Protein AF-Q1ACU7-F1 (afdb_monomer_lite)

Structure (mmCIF, N/CA/C/O backbone):
data_AF-Q1ACU7-F1
#
_entry.id   AF-Q1ACU7-F1
#
loop_
_atom_site.group_PDB
_atom_site.id
_atom_site.type_symbol
_atom_site.label_atom_id
_atom_site.label_alt_id
_atom_site.label_comp_id
_atom_site.label_asym_id
_atom_site.label_entity_id
_atom_site.label_seq_id
_atom_site.pdbx_PDB_ins_code
_atom_site.Cartn_x
_atom_site.Cartn_y
_atom_site.Cartn_z
_atom_site.occupancy
_atom_site.B_iso_or_equiv
_atom_site.auth_seq_id
_atom_site.auth_comp_id
_atom_site.auth_asym_id
_atom_site.auth_atom_id
_atom_site.pdbx_PDB_model_num
ATOM 1 N N . THR A 1 1 ? 0.179 19.148 38.439 1.00 64.19 1 THR A N 1
ATOM 2 C CA . THR A 1 1 ? 0.448 17.700 38.606 1.00 64.19 1 THR A CA 1
ATOM 3 C C . THR A 1 1 ? -0.807 16.899 38.933 1.00 64.19 1 THR A C 1
ATOM 5 O O . THR A 1 1 ? -0.956 15.815 38.393 1.00 64.19 1 THR A O 1
ATOM 8 N N . SER A 1 2 ? -1.734 17.405 39.761 1.00 80.88 2 SER A N 1
ATOM 9 C CA . SER A 1 2 ? -2.973 16.685 40.129 1.00 80.88 2 SER A CA 1
ATOM 10 C C . SER A 1 2 ? -4.012 16.574 39.001 1.00 80.88 2 SER A C 1
ATOM 12 O O . SER A 1 2 ? -4.686 15.555 38.887 1.00 80.88 2 SER A O 1
ATOM 14 N N . GLU A 1 3 ? -4.135 17.596 38.150 1.00 87.12 3 GLU A N 1
ATOM 15 C CA . GLU A 1 3 ? -5.149 17.630 37.082 1.00 87.12 3 GLU A CA 1
ATOM 16 C C . GLU A 1 3 ? -4.846 16.653 35.940 1.00 87.12 3 GLU A C 1
ATOM 18 O O . GLU A 1 3 ? -5.738 15.940 35.489 1.00 87.12 3 GLU A O 1
ATOM 23 N N . THR A 1 4 ? -3.582 16.548 35.523 1.00 91.31 4 THR A N 1
ATOM 24 C CA . THR A 1 4 ? -3.165 15.640 34.443 1.00 91.31 4 THR A CA 1
ATOM 25 C C . THR A 1 4 ? -3.395 14.173 34.810 1.00 91.31 4 THR A C 1
ATOM 27 O O . THR A 1 4 ? -3.910 13.415 33.995 1.00 91.31 4 THR A O 1
ATOM 30 N N . GLY A 1 5 ? -3.114 13.781 36.059 1.00 91.75 5 GLY A N 1
ATOM 31 C CA . GLY A 1 5 ? -3.384 12.420 36.539 1.00 91.75 5 GLY A CA 1
ATOM 32 C C . GLY A 1 5 ? -4.879 12.109 36.671 1.00 91.75 5 GLY A C 1
ATOM 33 O O . GLY A 1 5 ? -5.308 10.985 36.411 1.00 91.75 5 GLY A O 1
ATOM 34 N N . TYR A 1 6 ? -5.695 13.103 37.034 1.00 91.94 6 TYR A N 1
ATOM 35 C CA . TYR A 1 6 ? -7.147 12.937 37.076 1.00 91.94 6 TYR A CA 1
ATOM 36 C C . TYR A 1 6 ? -7.743 12.757 35.673 1.00 91.94 6 TYR A C 1
ATOM 38 O O . TYR A 1 6 ? -8.598 11.892 35.487 1.00 91.94 6 TYR A O 1
ATOM 46 N N . ILE A 1 7 ? -7.261 13.518 34.682 1.00 93.06 7 ILE A N 1
ATOM 47 C CA . ILE A 1 7 ? -7.665 13.368 33.275 1.00 93.06 7 ILE A CA 1
ATOM 48 C C . ILE A 1 7 ? -7.278 11.981 32.752 1.00 93.06 7 ILE A C 1
ATOM 50 O O . ILE A 1 7 ? -8.153 11.269 32.266 1.00 93.06 7 ILE A O 1
ATOM 54 N N . GLN A 1 8 ? -6.024 11.556 32.940 1.00 92.81 8 GLN A N 1
ATOM 55 C CA . GLN A 1 8 ? -5.561 10.230 32.514 1.00 92.81 8 GLN A CA 1
ATOM 56 C C . GLN A 1 8 ? -6.418 9.112 33.124 1.00 92.81 8 GLN A C 1
ATOM 58 O O . GLN A 1 8 ? -6.908 8.234 32.422 1.00 92.81 8 GLN A O 1
ATOM 63 N N . ARG A 1 9 ? -6.690 9.168 34.435 1.00 92.88 9 ARG A N 1
ATOM 64 C CA . ARG A 1 9 ? -7.529 8.162 35.102 1.00 92.88 9 ARG A CA 1
ATOM 65 C C . ARG A 1 9 ? -8.949 8.113 34.537 1.00 92.88 9 ARG A C 1
ATOM 67 O O . ARG A 1 9 ? -9.526 7.031 34.460 1.00 92.88 9 ARG A O 1
ATOM 74 N N . ARG A 1 10 ? -9.525 9.267 34.186 1.00 94.25 10 ARG A N 1
ATOM 75 C CA . ARG A 1 10 ? -10.855 9.334 33.567 1.00 94.25 10 ARG A CA 1
ATOM 76 C C . ARG A 1 10 ? -10.864 8.716 32.173 1.00 94.25 10 ARG A C 1
ATOM 78 O O . ARG A 1 10 ? -11.815 8.004 31.877 1.00 94.25 10 ARG A O 1
ATOM 85 N N . LEU A 1 11 ? -9.830 8.957 31.366 1.00 94.38 11 LEU A N 1
ATOM 86 C CA . LEU A 1 11 ? -9.690 8.361 30.034 1.00 94.38 11 LEU A CA 1
ATOM 87 C C . LEU A 1 11 ? -9.554 6.841 30.122 1.00 94.38 11 LEU A C 1
ATOM 89 O O . LEU A 1 11 ? -10.349 6.128 29.519 1.00 94.38 11 LEU A O 1
ATOM 93 N N . VAL A 1 12 ? -8.644 6.348 30.969 1.00 94.50 12 VAL A N 1
ATOM 94 C CA . VAL A 1 12 ? -8.435 4.903 31.155 1.00 94.50 12 VAL A CA 1
ATOM 95 C C . VAL A 1 12 ? -9.726 4.232 31.606 1.00 94.50 12 VAL A C 1
ATOM 97 O O . VAL A 1 12 ? -10.142 3.241 31.025 1.00 94.50 12 VAL A O 1
ATOM 100 N N . LYS A 1 13 ? -10.423 4.800 32.597 1.00 93.38 13 LYS A N 1
ATOM 101 C CA . LYS A 1 13 ? -11.678 4.219 33.093 1.00 93.38 13 LYS A CA 1
ATOM 102 C C . LYS A 1 13 ? -12.817 4.231 32.077 1.00 93.38 13 LYS A C 1
ATOM 104 O O . LYS A 1 13 ? -13.708 3.401 32.190 1.00 93.38 13 LYS A O 1
ATOM 109 N N . ALA A 1 14 ? -12.808 5.167 31.133 1.00 92.62 14 ALA A N 1
ATOM 110 C CA . ALA A 1 14 ? -13.817 5.236 30.083 1.00 92.62 14 ALA A CA 1
ATOM 111 C C . ALA A 1 14 ? -13.537 4.272 28.920 1.00 92.62 14 ALA A C 1
ATOM 113 O O . ALA A 1 14 ? -14.466 3.952 28.190 1.00 92.62 14 ALA A O 1
ATOM 114 N N . MET A 1 15 ? -12.282 3.847 28.737 1.00 94.31 15 MET A N 1
ATOM 115 C CA . MET A 1 15 ? -11.844 3.069 27.573 1.00 94.31 15 MET A CA 1
ATOM 116 C C . MET A 1 15 ? -11.290 1.681 27.934 1.00 94.31 15 MET A C 1
ATOM 118 O O . MET A 1 15 ? -10.884 0.938 27.048 1.00 94.31 15 MET A O 1
ATOM 122 N N . GLU A 1 16 ? -11.279 1.291 29.213 1.00 94.44 16 GLU A N 1
ATOM 123 C CA . GLU A 1 16 ? -10.642 0.045 29.671 1.00 94.44 16 GLU A CA 1
ATOM 124 C C . GLU A 1 16 ? -11.272 -1.243 29.134 1.00 94.44 16 GLU A C 1
ATOM 126 O O . GLU A 1 16 ? -10.639 -2.294 29.187 1.00 94.44 16 GLU A O 1
ATOM 131 N N . ASP A 1 17 ? -12.502 -1.185 28.631 1.00 94.12 17 ASP A N 1
ATOM 132 C CA . ASP A 1 17 ? -13.235 -2.340 28.121 1.00 94.12 17 ASP A CA 1
ATOM 133 C C . ASP A 1 17 ? -13.254 -2.435 26.587 1.00 94.12 17 ASP A C 1
ATOM 135 O O . ASP A 1 17 ? -13.854 -3.360 26.031 1.00 94.12 17 ASP A O 1
ATOM 139 N N . ILE A 1 18 ? -12.593 -1.497 25.904 1.00 95.31 18 ILE A N 1
ATOM 140 C CA . ILE A 1 18 ? -12.515 -1.447 24.446 1.00 95.31 18 ILE A CA 1
ATOM 141 C C . ILE A 1 18 ? -11.392 -2.366 23.965 1.00 95.31 18 ILE A C 1
ATOM 143 O O . ILE A 1 18 ? -10.218 -2.176 24.301 1.00 95.31 18 ILE A O 1
ATOM 147 N N . MET A 1 19 ? -11.752 -3.335 23.125 1.00 95.19 19 MET A N 1
ATOM 148 C CA . MET A 1 19 ? -10.810 -4.302 22.567 1.00 95.19 19 MET A CA 1
ATOM 149 C C . MET A 1 19 ? -11.136 -4.675 21.122 1.00 95.19 19 MET A C 1
ATOM 151 O O . MET A 1 19 ? -12.294 -4.628 20.692 1.00 95.19 19 MET A O 1
ATOM 155 N N . VAL A 1 20 ? -10.111 -5.119 20.397 1.00 95.44 20 VAL A N 1
ATOM 156 C CA . VAL A 1 20 ? -10.258 -5.677 19.048 1.00 95.44 20 VAL A CA 1
ATOM 157 C C . VAL A 1 20 ? -10.779 -7.108 19.138 1.00 95.44 20 VAL A C 1
ATOM 159 O O . VAL A 1 20 ? -10.285 -7.925 19.921 1.00 95.44 20 VAL A O 1
ATOM 162 N N . LYS A 1 21 ? -11.800 -7.428 18.347 1.00 94.56 21 LYS A N 1
ATOM 163 C CA . LYS A 1 21 ? -12.391 -8.766 18.255 1.00 94.56 21 LYS A CA 1
ATOM 164 C C . LYS A 1 21 ? -11.816 -9.537 17.060 1.00 94.56 21 LYS A C 1
ATOM 166 O O . LYS A 1 21 ? -11.178 -8.974 16.179 1.00 94.56 21 LYS A O 1
ATOM 171 N N . TYR A 1 22 ? -12.044 -10.851 17.034 1.00 91.19 22 TYR A N 1
ATOM 172 C CA . TYR A 1 22 ? -11.545 -11.748 15.976 1.00 91.19 22 TYR A CA 1
ATOM 173 C C . TYR A 1 22 ? -12.095 -11.456 14.577 1.00 91.19 22 TYR A C 1
ATOM 175 O O . TYR A 1 22 ? -11.518 -11.913 13.599 1.00 91.19 22 TYR A O 1
ATOM 183 N N . ASP A 1 23 ? -13.191 -10.707 14.479 1.00 88.69 23 ASP A N 1
ATOM 184 C CA . ASP A 1 23 ? -13.756 -10.237 13.214 1.00 88.69 23 ASP A CA 1
ATOM 185 C C . ASP A 1 23 ? -13.139 -8.907 12.734 1.00 88.69 23 ASP A C 1
ATOM 187 O O . ASP A 1 23 ? -13.606 -8.344 11.752 1.00 88.69 23 ASP A O 1
ATOM 191 N N . GLY A 1 24 ? -12.115 -8.390 13.427 1.00 87.25 24 GLY A N 1
ATOM 192 C CA . GLY A 1 24 ? -11.450 -7.119 13.117 1.00 87.25 24 GLY A CA 1
ATOM 193 C C . GLY A 1 24 ? -12.170 -5.881 13.662 1.00 87.25 24 GLY A C 1
ATOM 194 O O . GLY A 1 24 ? -11.604 -4.786 13.646 1.00 87.25 24 GLY A O 1
ATOM 195 N N . THR A 1 25 ? -13.384 -6.042 14.198 1.00 93.38 25 THR A N 1
ATOM 196 C CA . THR A 1 25 ? -14.157 -4.931 14.763 1.00 93.38 25 THR A CA 1
ATOM 197 C C . THR A 1 25 ? -13.665 -4.559 16.158 1.00 93.38 25 THR A C 1
ATOM 199 O O . THR A 1 25 ? -13.194 -5.393 16.936 1.00 93.38 25 THR A O 1
ATOM 202 N N . VAL A 1 26 ? -13.822 -3.288 16.510 1.00 95.69 26 VAL A N 1
ATOM 203 C CA . VAL A 1 26 ? -13.549 -2.773 17.851 1.00 95.69 26 VAL A CA 1
ATOM 204 C C . VAL A 1 26 ? -14.855 -2.700 18.621 1.00 95.69 26 VAL A C 1
ATOM 206 O O . VAL A 1 26 ? -15.786 -2.010 18.195 1.00 95.69 26 VAL A O 1
ATOM 209 N N . ARG A 1 27 ? -14.925 -3.375 19.773 1.00 96.50 27 ARG A N 1
ATOM 210 C CA . ARG A 1 27 ? -16.142 -3.421 20.594 1.00 96.50 27 ARG A CA 1
ATOM 211 C C . ARG A 1 27 ? -15.864 -3.167 22.069 1.00 96.50 27 ARG A C 1
ATOM 213 O O . ARG A 1 27 ? -14.783 -3.495 22.560 1.00 96.50 27 ARG A O 1
ATOM 220 N N . ASN A 1 28 ? -16.865 -2.631 22.762 1.00 95.19 28 ASN A N 1
ATOM 221 C CA . ASN A 1 28 ? -16.873 -2.517 24.222 1.00 95.19 28 ASN A CA 1
ATOM 222 C C . ASN A 1 28 ? -17.259 -3.857 24.893 1.00 95.19 28 ASN A C 1
ATOM 224 O O . ASN A 1 28 ? -17.497 -4.874 24.226 1.00 95.19 28 ASN A O 1
ATOM 228 N N . SER A 1 29 ? -17.359 -3.863 26.225 1.00 93.31 29 SER A N 1
ATOM 229 C CA . SER A 1 29 ? -17.781 -5.041 27.004 1.00 93.31 29 SER A CA 1
ATOM 230 C C . SER A 1 29 ? -19.232 -5.474 26.767 1.00 93.31 29 SER A C 1
ATOM 232 O O . SER A 1 29 ? -19.541 -6.656 26.918 1.00 93.31 29 SER A O 1
ATOM 234 N N . LEU A 1 30 ? -20.113 -4.548 26.374 1.00 94.56 30 LEU A N 1
ATOM 235 C CA . LEU A 1 30 ? -21.524 -4.815 26.068 1.00 94.56 30 LEU A CA 1
ATOM 236 C C . LEU A 1 30 ? -21.724 -5.422 24.670 1.00 94.56 30 LEU A C 1
ATOM 238 O O . LEU A 1 30 ? -22.793 -5.953 24.377 1.00 94.56 30 LEU A O 1
ATOM 242 N N . GLY A 1 31 ? -20.687 -5.395 23.830 1.00 92.00 31 GLY A N 1
ATOM 243 C CA . GLY A 1 31 ? -20.727 -5.882 22.455 1.00 92.00 31 GLY A CA 1
ATOM 244 C C . GLY A 1 31 ? -21.117 -4.820 21.427 1.00 92.00 31 GLY A C 1
ATOM 245 O O . GLY A 1 31 ? -21.255 -5.166 20.251 1.00 92.00 31 GLY A O 1
ATOM 246 N N . ASP A 1 32 ? -21.244 -3.557 21.837 1.00 95.69 32 ASP A N 1
ATOM 247 C CA . ASP A 1 32 ? -21.474 -2.437 20.929 1.00 95.69 32 ASP A CA 1
ATOM 248 C C . ASP A 1 32 ? -20.220 -2.184 20.088 1.00 95.69 32 ASP A C 1
ATOM 250 O O . ASP A 1 32 ? -19.094 -2.183 20.598 1.00 95.69 32 ASP A O 1
ATOM 254 N N . VAL A 1 33 ? -20.421 -1.962 18.790 1.00 95.44 33 VAL A N 1
ATOM 255 C CA . VAL A 1 33 ? -19.342 -1.666 17.841 1.00 95.44 33 VAL A CA 1
ATOM 256 C C . VAL A 1 33 ? -18.984 -0.186 17.929 1.00 95.44 33 VAL A C 1
ATOM 258 O O . VAL A 1 33 ? -19.837 0.674 17.726 1.00 95.44 33 VAL A O 1
ATOM 261 N N . ILE A 1 34 ? -17.712 0.100 18.207 1.00 94.12 34 ILE A N 1
ATOM 262 C CA . ILE A 1 34 ? -17.158 1.461 18.245 1.00 94.12 34 ILE A CA 1
ATOM 263 C C . ILE A 1 34 ? -16.511 1.802 16.899 1.00 94.12 34 ILE A C 1
ATOM 265 O O . ILE A 1 34 ? -16.729 2.888 16.370 1.00 94.12 34 ILE A O 1
ATOM 269 N N . GLN A 1 35 ? -15.745 0.867 16.328 1.00 94.38 35 GLN A N 1
ATOM 270 C CA . GLN A 1 35 ? -15.169 0.974 14.984 1.00 94.38 35 GLN A CA 1
ATOM 271 C C . GLN A 1 35 ? -15.348 -0.350 14.239 1.00 94.38 35 GLN A C 1
ATOM 273 O O . GLN A 1 35 ? -15.213 -1.425 14.826 1.00 94.38 35 GLN A O 1
ATOM 278 N N . PHE A 1 36 ? -15.621 -0.273 12.935 1.00 92.88 36 PHE A N 1
ATOM 279 C CA . PHE A 1 36 ? -15.712 -1.459 12.076 1.00 92.88 36 PHE A CA 1
ATOM 280 C C . PHE A 1 36 ? -14.350 -2.096 11.806 1.00 92.88 36 PHE A C 1
ATOM 282 O O . PHE A 1 36 ? -14.268 -3.305 11.626 1.00 92.88 36 PHE A O 1
ATOM 289 N N . LEU A 1 37 ? -13.293 -1.288 11.822 1.00 93.00 37 LEU A N 1
ATOM 290 C CA . LEU A 1 37 ? -11.917 -1.727 11.687 1.00 93.00 37 LEU A CA 1
ATOM 291 C C . LEU A 1 37 ? -11.044 -0.832 12.565 1.00 93.00 37 LEU A C 1
ATOM 293 O O . LEU A 1 37 ? -11.224 0.389 12.568 1.00 93.00 37 LEU A O 1
ATOM 297 N N . TYR A 1 38 ? -10.138 -1.433 13.332 1.00 92.44 38 TYR A N 1
ATOM 298 C CA . TYR A 1 38 ? -9.220 -0.682 14.188 1.00 92.44 38 TYR A CA 1
ATOM 299 C C . TYR A 1 38 ? -8.407 0.321 13.366 1.00 92.44 38 TYR A C 1
ATOM 301 O O . TYR A 1 38 ? -7.820 -0.059 12.359 1.00 92.44 38 TYR A O 1
ATOM 309 N N . GLY A 1 39 ? -8.402 1.593 13.772 1.00 89.56 39 GLY A N 1
ATOM 310 C CA . GLY A 1 39 ? -7.628 2.629 13.076 1.00 89.56 39 GLY A CA 1
ATOM 311 C C . GLY A 1 39 ? -8.077 2.910 11.636 1.00 89.56 39 GLY A C 1
ATOM 312 O O . GLY A 1 39 ? -7.362 3.591 10.915 1.00 89.56 39 GLY A O 1
ATOM 313 N N . GLU A 1 40 ? -9.244 2.395 11.222 1.00 90.25 40 GLU A N 1
ATOM 314 C CA . GLU A 1 40 ? -9.776 2.442 9.846 1.00 90.25 40 GLU A CA 1
ATOM 315 C C . GLU A 1 40 ? -8.943 1.687 8.787 1.00 90.25 40 GLU A C 1
ATOM 317 O O . GLU A 1 40 ? -9.406 1.523 7.658 1.00 90.25 40 GLU A O 1
ATOM 322 N N . ASP A 1 41 ? -7.774 1.153 9.150 1.00 91.62 41 ASP A N 1
ATOM 323 C CA . ASP A 1 41 ? -6.863 0.401 8.276 1.00 91.62 41 ASP A CA 1
ATOM 324 C C . ASP A 1 41 ? -6.507 -1.005 8.800 1.00 91.62 41 ASP A C 1
ATOM 326 O O . ASP A 1 41 ? -5.982 -1.829 8.051 1.00 91.62 41 ASP A O 1
ATOM 330 N N . GLY A 1 42 ? -6.829 -1.312 10.060 1.00 92.00 42 GLY A N 1
ATOM 331 C CA . GLY A 1 42 ? -6.577 -2.601 10.706 1.00 92.00 42 GLY A CA 1
ATOM 332 C C . GLY A 1 42 ? -5.127 -2.803 11.145 1.00 92.00 42 GLY A C 1
ATOM 333 O O . GLY A 1 42 ? -4.737 -3.940 11.428 1.00 92.00 42 GLY A O 1
ATOM 334 N N . MET A 1 43 ? -4.327 -1.737 11.190 1.00 94.00 43 MET A N 1
ATOM 335 C CA . MET A 1 43 ? -2.891 -1.809 11.453 1.00 94.00 43 MET A CA 1
ATOM 336 C C . MET A 1 43 ? -2.558 -1.466 12.903 1.00 94.00 43 MET A C 1
ATOM 338 O O . MET A 1 43 ? -3.106 -0.537 13.491 1.00 94.00 43 MET A O 1
ATOM 342 N N . ASP A 1 44 ? -1.605 -2.189 13.482 1.00 93.19 44 ASP A N 1
ATOM 343 C CA . ASP A 1 44 ? -1.013 -1.847 14.770 1.00 93.19 44 ASP A CA 1
ATOM 344 C C . ASP A 1 44 ? -0.059 -0.648 14.617 1.00 93.19 44 ASP A C 1
ATOM 346 O O . ASP A 1 44 ? 0.867 -0.641 13.798 1.00 93.19 44 ASP A O 1
ATOM 350 N N . ALA A 1 45 ? -0.271 0.365 15.461 1.00 90.88 45 ALA A N 1
ATOM 351 C CA . ALA A 1 45 ? 0.481 1.611 15.496 1.00 90.88 45 ALA A CA 1
ATOM 352 C C . ALA A 1 45 ? 1.994 1.416 15.694 1.00 90.88 45 ALA A C 1
ATOM 354 O O . ALA A 1 45 ? 2.774 2.263 15.255 1.00 90.88 45 ALA A O 1
ATOM 355 N N . VAL A 1 46 ? 2.431 0.311 16.311 1.00 92.12 46 VAL A N 1
ATOM 356 C CA . VAL A 1 46 ? 3.860 0.001 16.509 1.00 92.12 46 VAL A CA 1
ATOM 357 C C . VAL A 1 46 ? 4.595 -0.207 15.179 1.00 92.12 46 VAL A C 1
ATOM 359 O O . VAL A 1 46 ? 5.790 0.082 15.077 1.00 92.12 46 VAL A O 1
ATOM 362 N N . TRP A 1 47 ? 3.892 -0.669 14.144 1.00 92.31 47 TRP A N 1
ATOM 363 C CA . TRP A 1 47 ? 4.470 -1.002 12.838 1.00 92.31 47 TRP A CA 1
ATOM 364 C C . TRP A 1 47 ? 4.376 0.124 11.805 1.00 92.31 47 TRP A C 1
ATOM 366 O O . TRP A 1 47 ? 4.821 -0.033 10.662 1.00 92.31 47 TRP A O 1
ATOM 376 N N . ILE A 1 48 ? 3.805 1.261 12.195 1.00 93.94 48 ILE A N 1
ATOM 377 C CA . ILE A 1 48 ? 3.543 2.391 11.313 1.00 93.94 48 ILE A CA 1
ATOM 378 C C . ILE A 1 48 ? 4.747 3.339 11.293 1.00 93.94 48 ILE A C 1
ATOM 380 O O . ILE A 1 48 ? 5.236 3.799 12.323 1.00 93.94 48 ILE A O 1
ATOM 384 N N . GLU A 1 49 ? 5.207 3.693 10.092 1.00 93.94 49 GLU A N 1
ATOM 385 C CA . GLU A 1 49 ? 6.289 4.658 9.887 1.00 93.94 49 GLU A CA 1
ATOM 386 C C . GLU A 1 49 ? 5.835 5.791 8.957 1.00 93.94 49 GLU A C 1
ATOM 388 O O . GLU A 1 49 ? 5.009 5.597 8.066 1.00 93.94 49 GLU A O 1
ATOM 393 N N . SER A 1 50 ? 6.387 6.999 9.121 1.00 93.88 50 SER A N 1
ATOM 394 C CA . SER A 1 50 ? 6.078 8.107 8.206 1.00 93.88 50 SER A CA 1
ATOM 395 C C . SER A 1 50 ? 6.742 7.886 6.845 1.00 93.88 50 SER A C 1
ATOM 397 O O . SER A 1 50 ? 7.969 7.804 6.739 1.00 93.88 50 SER A O 1
ATOM 399 N N . GLN A 1 51 ? 5.931 7.818 5.791 1.00 93.69 51 GLN A N 1
ATOM 400 C CA . GLN A 1 51 ? 6.356 7.577 4.418 1.00 93.69 51 GLN A CA 1
ATOM 401 C C . GLN A 1 51 ? 5.929 8.715 3.495 1.00 93.69 51 GLN A C 1
ATOM 403 O O . GLN A 1 51 ? 4.882 9.336 3.667 1.00 93.69 51 GLN A O 1
ATOM 408 N N . LYS A 1 52 ? 6.767 9.000 2.493 1.00 91.19 52 LYS A N 1
ATOM 409 C CA . LYS A 1 52 ? 6.521 10.081 1.534 1.00 91.19 52 LYS A CA 1
ATOM 410 C C . LYS A 1 52 ? 5.806 9.567 0.290 1.00 91.19 52 LYS A C 1
ATOM 412 O O . LYS A 1 52 ? 6.337 8.697 -0.396 1.00 91.19 52 LYS A O 1
ATOM 417 N N . LEU A 1 53 ? 4.679 10.191 -0.036 1.00 88.38 53 LEU A N 1
ATOM 418 C CA . LEU A 1 53 ? 3.972 10.047 -1.303 1.00 88.38 53 LEU A CA 1
ATOM 419 C C . LEU A 1 53 ? 4.612 10.961 -2.349 1.00 88.38 53 LEU A C 1
ATOM 421 O O . LEU A 1 53 ? 4.355 12.167 -2.404 1.00 88.38 53 LEU A O 1
ATOM 425 N N . ASP A 1 54 ? 5.486 10.382 -3.168 1.00 84.38 54 ASP A N 1
ATOM 426 C CA . ASP A 1 54 ? 6.224 11.130 -4.188 1.00 84.38 54 ASP A CA 1
ATOM 427 C C . ASP A 1 54 ? 5.272 11.667 -5.285 1.00 84.38 54 ASP A C 1
ATOM 429 O O . ASP A 1 54 ? 5.426 12.802 -5.735 1.00 84.38 54 ASP A O 1
ATOM 433 N N . SER A 1 55 ? 4.231 10.905 -5.649 1.00 84.81 55 SER A N 1
ATOM 434 C CA . SER A 1 55 ? 3.285 11.226 -6.734 1.00 84.81 55 SER A CA 1
ATOM 435 C C . SER A 1 55 ? 2.439 12.486 -6.499 1.00 84.81 55 SER A C 1
ATOM 437 O O . SER A 1 55 ? 2.049 13.143 -7.466 1.00 84.81 55 SER A O 1
ATOM 439 N N . LEU A 1 56 ? 2.176 12.858 -5.240 1.00 86.38 56 LEU A N 1
ATOM 440 C CA . LEU A 1 56 ? 1.270 13.960 -4.893 1.00 86.38 56 LEU A CA 1
ATOM 441 C C . LEU A 1 56 ? 1.823 15.334 -5.309 1.00 86.38 56 LEU A C 1
ATOM 443 O O . LEU A 1 56 ? 1.099 16.156 -5.869 1.00 86.38 56 LEU A O 1
ATOM 447 N N . LYS A 1 57 ? 3.117 15.584 -5.061 1.00 85.88 57 LYS A N 1
ATOM 448 C CA . LYS A 1 57 ? 3.756 16.899 -5.280 1.00 85.88 57 LYS A CA 1
ATOM 449 C C . LYS A 1 57 ? 4.373 17.081 -6.671 1.00 85.88 57 LYS A C 1
ATOM 451 O O . LYS A 1 57 ? 4.743 18.202 -7.021 1.00 85.88 57 LYS A O 1
ATOM 456 N N . MET A 1 58 ? 4.490 16.018 -7.465 1.00 88.69 58 MET A N 1
ATOM 457 C CA . MET A 1 58 ? 5.105 16.077 -8.797 1.00 88.69 58 MET A CA 1
ATOM 458 C C . MET A 1 58 ? 4.308 16.969 -9.747 1.00 88.69 58 MET A C 1
ATOM 460 O O . MET A 1 58 ? 3.082 16.943 -9.766 1.00 88.69 58 MET A O 1
ATOM 464 N N . LYS A 1 59 ? 4.972 17.731 -10.617 1.00 90.19 59 LYS A N 1
ATOM 465 C CA . LYS A 1 59 ? 4.268 18.418 -11.721 1.00 90.19 59 LYS A CA 1
ATOM 466 C C . LYS A 1 59 ? 3.876 17.407 -12.800 1.00 90.19 59 LYS A C 1
ATOM 468 O O . LYS A 1 59 ? 4.511 16.368 -12.920 1.00 90.19 59 LYS A O 1
ATOM 473 N N . LYS A 1 60 ? 2.870 17.705 -13.632 1.00 90.38 60 LYS A N 1
ATOM 474 C CA . LYS A 1 60 ? 2.434 16.798 -14.717 1.00 90.38 60 LYS A CA 1
ATOM 475 C C . LYS A 1 60 ? 3.589 16.372 -15.640 1.00 90.38 60 LYS A C 1
ATOM 477 O O . LYS A 1 60 ? 3.782 15.187 -15.860 1.00 90.38 60 LYS A O 1
ATOM 482 N N . ALA A 1 61 ? 4.434 17.318 -16.052 1.00 92.19 61 ALA A N 1
ATOM 483 C CA . ALA A 1 61 ? 5.605 17.021 -16.880 1.00 92.19 61 ALA A CA 1
ATOM 484 C C . ALA A 1 61 ? 6.638 16.105 -16.192 1.00 92.19 61 ALA A C 1
ATOM 486 O O . ALA A 1 61 ? 7.317 15.327 -16.853 1.00 92.19 61 ALA A O 1
ATOM 487 N N . GLU A 1 62 ? 6.786 16.206 -14.870 1.00 91.94 62 GLU A N 1
ATOM 488 C CA . GLU A 1 62 ? 7.675 15.333 -14.097 1.00 91.94 62 GLU A CA 1
ATOM 489 C C . GLU A 1 62 ? 7.056 13.945 -13.914 1.00 91.94 62 GLU A C 1
ATOM 491 O O . GLU A 1 62 ? 7.730 12.940 -14.110 1.00 91.94 62 GLU A O 1
ATOM 496 N N . PHE A 1 63 ? 5.755 13.901 -13.629 1.00 93.25 63 PHE A N 1
ATOM 497 C CA . PHE A 1 63 ? 4.973 12.678 -13.516 1.00 93.25 63 PHE A CA 1
ATOM 498 C C . PHE A 1 63 ? 5.065 11.837 -14.798 1.00 93.25 63 PHE A C 1
ATOM 500 O O . PHE A 1 63 ? 5.430 10.666 -14.740 1.00 93.25 63 PHE A O 1
ATOM 507 N N . ASP A 1 64 ? 4.853 12.447 -15.966 1.00 92.06 64 ASP A N 1
ATOM 508 C CA . ASP A 1 64 ? 4.945 11.739 -17.249 1.00 92.06 64 ASP A CA 1
ATOM 509 C C . ASP A 1 64 ? 6.369 11.203 -17.489 1.00 92.06 64 ASP A C 1
ATOM 511 O O . ASP A 1 64 ? 6.555 10.071 -17.933 1.00 92.06 64 ASP A O 1
ATOM 515 N N . ARG A 1 65 ? 7.405 11.955 -17.097 1.00 90.81 65 ARG A N 1
ATOM 516 C CA . ARG A 1 65 ? 8.804 11.501 -17.202 1.00 90.81 65 ARG A CA 1
ATOM 517 C C . ARG A 1 65 ? 9.125 10.321 -16.288 1.00 90.81 65 ARG A C 1
ATOM 519 O O . ARG A 1 65 ? 9.959 9.489 -16.665 1.00 90.81 65 ARG A O 1
ATOM 526 N N . VAL A 1 66 ? 8.521 10.258 -15.105 1.00 92.31 66 VAL A N 1
ATOM 527 C CA . VAL A 1 66 ? 8.766 9.202 -14.111 1.00 92.31 66 VAL A CA 1
ATOM 528 C C . VAL A 1 66 ? 7.991 7.931 -14.454 1.00 92.31 66 VAL A C 1
ATOM 530 O O . VAL A 1 66 ? 8.577 6.853 -14.412 1.00 92.31 66 VAL A O 1
ATOM 533 N N . PHE A 1 67 ? 6.721 8.052 -14.851 1.00 93.06 67 PHE A N 1
ATOM 534 C CA . PHE A 1 67 ? 5.804 6.912 -14.966 1.00 93.06 67 PHE A CA 1
ATOM 535 C C . PHE A 1 67 ? 5.532 6.449 -16.402 1.00 93.06 67 PHE A C 1
ATOM 537 O O . PHE A 1 67 ? 5.422 5.251 -16.631 1.00 93.06 67 PHE A O 1
ATOM 544 N N . LYS A 1 68 ? 5.471 7.350 -17.391 1.00 92.56 68 LYS A N 1
ATOM 545 C CA . LYS A 1 68 ? 5.042 7.003 -18.757 1.00 92.56 68 LYS A CA 1
ATOM 546 C C . LYS A 1 68 ? 6.208 6.576 -19.648 1.00 92.56 68 LYS A C 1
ATOM 548 O O . LYS A 1 68 ? 7.214 7.279 -19.714 1.00 92.56 68 LYS A O 1
ATOM 553 N N . TYR A 1 69 ? 6.095 5.463 -20.370 1.00 89.81 69 TYR A N 1
ATOM 554 C CA . TYR A 1 69 ? 7.086 5.071 -21.381 1.00 89.81 69 TYR A CA 1
ATOM 555 C C . TYR A 1 69 ? 6.950 5.894 -22.671 1.00 89.81 69 TYR A C 1
ATOM 557 O O . TYR A 1 69 ? 5.849 6.238 -23.093 1.00 89.81 69 TYR A O 1
ATOM 565 N N . GLU A 1 70 ? 8.075 6.193 -23.317 1.00 86.94 70 GLU A N 1
ATOM 566 C CA . GLU A 1 70 ? 8.138 6.978 -24.561 1.00 86.94 70 GLU A CA 1
ATOM 567 C C . GLU A 1 70 ? 8.118 6.038 -25.782 1.00 86.94 70 GLU A C 1
ATOM 569 O O . GLU A 1 70 ? 8.979 6.105 -26.648 1.00 86.94 70 GLU A O 1
ATOM 574 N N . ILE A 1 71 ? 7.144 5.118 -25.829 1.00 84.06 71 ILE A N 1
ATOM 575 C CA . ILE A 1 71 ? 7.084 4.033 -26.834 1.00 84.06 71 ILE A CA 1
ATOM 576 C C . ILE A 1 71 ? 6.878 4.579 -28.258 1.00 84.06 71 ILE A C 1
ATOM 578 O O . ILE A 1 71 ? 7.371 3.995 -29.218 1.00 84.06 71 ILE A O 1
ATOM 582 N N . ASP A 1 72 ? 6.174 5.708 -28.386 1.00 82.62 72 ASP A N 1
ATOM 583 C CA . ASP A 1 72 ? 5.888 6.363 -29.670 1.00 82.62 72 ASP A CA 1
ATOM 584 C C . ASP A 1 72 ? 7.106 7.054 -30.303 1.00 82.62 72 ASP A C 1
ATOM 586 O O . ASP A 1 72 ? 7.057 7.411 -31.478 1.00 82.62 72 ASP A O 1
ATOM 590 N N . ASP A 1 73 ? 8.180 7.279 -29.543 1.00 85.94 73 ASP A N 1
ATOM 591 C CA . ASP A 1 73 ? 9.389 7.905 -30.072 1.00 85.94 73 ASP A CA 1
ATOM 592 C C . ASP A 1 73 ? 10.276 6.841 -30.741 1.00 85.94 73 ASP A C 1
ATOM 594 O O . ASP A 1 73 ? 10.746 5.886 -30.112 1.00 85.94 73 ASP A O 1
ATOM 598 N N . GLU A 1 74 ? 10.523 7.008 -32.042 1.00 77.75 74 GLU A N 1
ATOM 599 C CA . GLU A 1 74 ? 11.362 6.103 -32.833 1.00 77.75 74 GLU A CA 1
ATOM 600 C C . GLU A 1 74 ? 12.783 5.989 -32.256 1.00 77.75 74 GLU A C 1
ATOM 602 O O . GLU A 1 74 ? 13.361 4.899 -32.252 1.00 77.75 74 GLU A O 1
ATOM 607 N N . ASN A 1 75 ? 13.307 7.074 -31.674 1.00 82.81 75 ASN A N 1
ATOM 608 C CA . ASN A 1 75 ? 14.644 7.129 -31.077 1.00 82.81 75 ASN A CA 1
ATOM 609 C C . ASN A 1 75 ? 14.684 6.655 -29.619 1.00 82.81 75 ASN A C 1
ATOM 611 O O . ASN A 1 75 ? 15.740 6.704 -28.977 1.00 82.81 75 ASN A O 1
ATOM 615 N N . TRP A 1 76 ? 13.561 6.188 -29.072 1.00 84.19 76 TRP A N 1
ATOM 616 C CA . TRP A 1 76 ? 13.526 5.699 -27.706 1.00 84.19 76 TRP A CA 1
ATOM 617 C C . TRP A 1 76 ? 14.315 4.394 -27.573 1.00 84.19 76 TRP A C 1
ATOM 619 O O . TRP A 1 76 ? 13.906 3.339 -28.072 1.00 84.19 76 TRP A O 1
ATOM 629 N N . ASN A 1 77 ? 15.460 4.491 -26.893 1.00 82.94 77 ASN A N 1
ATOM 630 C CA . ASN A 1 77 ? 16.325 3.371 -26.538 1.00 82.94 77 ASN A CA 1
ATOM 631 C C . ASN A 1 77 ? 16.781 3.501 -25.068 1.00 82.94 77 ASN A C 1
ATOM 633 O O . ASN A 1 77 ? 17.786 4.160 -24.772 1.00 82.94 77 ASN A O 1
ATOM 637 N N . PRO A 1 78 ? 16.007 2.961 -24.113 1.00 85.88 78 PRO A N 1
ATOM 638 C CA . PRO A 1 78 ? 16.284 3.124 -22.692 1.00 85.88 78 PRO A CA 1
ATOM 639 C C . PRO A 1 78 ? 17.509 2.319 -22.230 1.00 85.88 78 PRO A C 1
ATOM 641 O O . PRO A 1 78 ? 17.580 1.111 -22.401 1.00 85.88 78 PRO A O 1
ATOM 644 N N . SER A 1 79 ? 18.426 2.959 -21.494 1.00 87.38 79 SER A N 1
ATOM 645 C CA . SER A 1 79 ? 19.608 2.294 -20.903 1.00 87.38 79 SER A CA 1
ATOM 646 C C . SER A 1 79 ? 19.308 1.380 -19.703 1.00 87.38 79 SER A C 1
ATOM 648 O O . SER A 1 79 ? 20.227 0.859 -19.068 1.00 87.38 79 SER A O 1
ATOM 650 N N . TYR A 1 80 ? 18.039 1.260 -19.313 1.00 89.06 80 TYR A N 1
ATOM 651 C CA . TYR A 1 80 ? 17.583 0.499 -18.145 1.00 89.06 80 TYR A CA 1
ATOM 652 C C . TYR A 1 80 ? 16.921 -0.830 -18.463 1.00 89.06 80 TYR A C 1
ATOM 654 O O . TYR A 1 80 ? 16.645 -1.592 -17.540 1.00 89.06 80 TYR A O 1
ATOM 662 N N . MET A 1 81 ? 16.720 -1.118 -19.741 1.00 88.88 81 MET A N 1
ATOM 663 C CA . MET A 1 81 ? 16.041 -2.312 -20.213 1.00 88.88 81 MET A CA 1
ATOM 664 C C . MET A 1 81 ? 16.917 -3.013 -21.249 1.00 88.88 81 MET A C 1
ATOM 666 O O . MET A 1 81 ? 17.738 -2.371 -21.908 1.00 88.88 81 MET A O 1
ATOM 670 N N . LEU A 1 82 ? 16.759 -4.328 -21.377 1.00 89.88 82 LEU A N 1
ATOM 671 C CA . LEU A 1 82 ? 17.380 -5.076 -22.463 1.00 89.88 82 LEU A CA 1
ATOM 672 C C . LEU A 1 82 ? 16.723 -4.709 -23.806 1.00 89.88 82 LEU A C 1
ATOM 674 O O . LEU A 1 82 ? 15.508 -4.508 -23.836 1.00 89.88 82 LEU A O 1
ATOM 678 N N . PRO A 1 83 ? 17.487 -4.640 -24.914 1.00 87.38 83 PRO A N 1
ATOM 679 C CA . PRO A 1 83 ? 16.941 -4.285 -26.226 1.00 87.38 83 PRO A CA 1
ATOM 680 C C . PRO A 1 83 ? 15.792 -5.191 -26.683 1.00 87.38 83 PRO A C 1
ATOM 682 O O . PRO A 1 83 ? 14.851 -4.698 -27.293 1.00 87.38 83 PRO A O 1
ATOM 685 N N . GLU A 1 84 ? 15.842 -6.477 -26.323 1.00 89.38 84 GLU A N 1
ATOM 686 C CA . GLU A 1 84 ? 14.799 -7.468 -26.624 1.00 89.38 84 GLU A CA 1
ATOM 687 C C . GLU A 1 84 ? 13.440 -7.033 -26.054 1.00 89.38 84 GLU A C 1
ATOM 689 O O . GLU A 1 84 ? 12.460 -6.913 -26.781 1.00 89.38 84 GLU A O 1
ATOM 694 N N . HIS A 1 85 ? 13.398 -6.651 -24.775 1.00 89.25 85 HIS A N 1
ATOM 695 C CA . HIS A 1 85 ? 12.164 -6.190 -24.132 1.00 89.25 85 HIS A CA 1
ATOM 696 C C . HIS A 1 85 ? 11.678 -4.845 -24.692 1.00 89.25 85 HIS A C 1
ATOM 698 O O . HIS A 1 85 ? 10.482 -4.571 -24.704 1.00 89.25 85 HIS A O 1
ATOM 704 N N . VAL A 1 86 ? 12.583 -3.984 -25.173 1.00 87.50 86 VAL A N 1
ATOM 705 C CA . VAL A 1 86 ? 12.197 -2.719 -25.823 1.00 87.50 86 VAL A CA 1
ATOM 706 C C . VAL A 1 86 ? 11.509 -2.986 -27.162 1.00 87.50 86 VAL A C 1
ATOM 708 O O . VAL A 1 86 ? 10.547 -2.298 -27.506 1.00 87.50 86 VAL A O 1
ATOM 711 N N . GLU A 1 87 ? 11.984 -3.978 -27.914 1.00 86.19 87 GLU A N 1
ATOM 712 C CA . GLU A 1 87 ? 11.372 -4.398 -29.174 1.00 86.19 87 GLU A CA 1
ATOM 713 C C . GLU A 1 87 ? 9.991 -5.028 -28.947 1.00 86.19 87 GLU A C 1
ATOM 715 O O . GLU A 1 87 ? 9.038 -4.678 -29.652 1.00 86.19 87 GLU A O 1
ATOM 720 N N . ASP A 1 88 ? 9.847 -5.847 -27.901 1.00 87.50 88 ASP A N 1
ATOM 721 C CA . ASP A 1 88 ? 8.562 -6.418 -27.484 1.00 87.50 88 ASP A CA 1
ATOM 722 C C . ASP A 1 88 ? 7.529 -5.319 -27.183 1.00 87.50 88 ASP A C 1
ATOM 724 O O . ASP A 1 88 ? 6.397 -5.364 -27.672 1.00 87.50 88 ASP A O 1
ATOM 728 N N . LEU A 1 89 ? 7.932 -4.275 -26.447 1.00 85.19 89 LEU A N 1
ATOM 729 C CA . LEU A 1 89 ? 7.073 -3.127 -26.130 1.00 85.19 89 LEU A CA 1
ATOM 730 C C . LEU A 1 89 ? 6.629 -2.330 -27.363 1.00 85.19 89 LEU A C 1
ATOM 732 O O . LEU A 1 89 ? 5.534 -1.766 -27.359 1.00 85.19 89 LEU A O 1
ATOM 736 N N . LYS A 1 90 ? 7.473 -2.240 -28.398 1.00 84.88 90 LYS A N 1
ATOM 737 C CA . LYS A 1 90 ? 7.145 -1.529 -29.646 1.00 84.88 90 LYS A CA 1
ATOM 738 C C . LYS A 1 90 ? 6.243 -2.361 -30.559 1.00 84.88 90 LYS A C 1
ATOM 740 O O . LYS A 1 90 ? 5.406 -1.800 -31.264 1.00 84.88 90 LYS A O 1
ATOM 745 N N . THR A 1 91 ? 6.405 -3.681 -30.543 1.00 87.75 91 THR A N 1
ATOM 746 C CA . THR A 1 91 ? 5.721 -4.597 -31.465 1.00 87.75 91 THR A CA 1
ATOM 747 C C . THR A 1 91 ? 4.330 -4.988 -30.966 1.00 87.75 91 THR A C 1
ATOM 749 O O . THR A 1 91 ? 3.379 -5.049 -31.750 1.00 87.75 91 THR A O 1
ATOM 752 N N . ILE A 1 92 ? 4.192 -5.241 -29.662 1.00 90.56 92 ILE A N 1
ATOM 753 C CA . ILE A 1 92 ? 2.985 -5.817 -29.062 1.00 90.56 92 ILE A CA 1
ATOM 754 C C . ILE A 1 92 ? 2.053 -4.698 -28.582 1.00 90.56 92 ILE A C 1
ATOM 756 O O . ILE A 1 92 ? 2.368 -3.923 -27.677 1.00 90.56 92 ILE A O 1
ATOM 760 N N . ARG A 1 93 ? 0.852 -4.621 -29.167 1.00 86.06 93 ARG A N 1
ATOM 761 C CA . ARG A 1 93 ? -0.143 -3.585 -28.828 1.00 86.06 93 ARG A CA 1
ATOM 762 C C . ARG A 1 93 ? -0.778 -3.801 -27.458 1.00 86.06 93 ARG A C 1
ATOM 764 O O . ARG A 1 93 ? -1.136 -2.840 -26.784 1.00 86.06 93 ARG A O 1
ATOM 771 N N . GLU A 1 94 ? -0.913 -5.050 -27.047 1.00 89.50 94 GLU A N 1
ATOM 772 C CA . GLU A 1 94 ? -1.479 -5.461 -25.768 1.00 89.50 94 GLU A CA 1
ATOM 773 C C . GLU A 1 94 ? -0.669 -4.880 -24.606 1.00 89.50 94 GLU A C 1
ATOM 775 O O . GLU A 1 94 ? -1.238 -4.348 -23.656 1.00 89.50 94 GLU A O 1
ATOM 780 N N . PHE A 1 95 ? 0.659 -4.896 -24.723 1.00 88.19 95 PHE A N 1
ATOM 781 C CA . PHE A 1 95 ? 1.570 -4.344 -23.725 1.00 88.19 95 PHE A CA 1
ATOM 782 C C . PHE A 1 95 ? 1.378 -2.841 -23.566 1.00 88.19 95 PHE A C 1
ATOM 784 O O . PHE A 1 95 ? 1.238 -2.350 -22.447 1.00 88.19 95 PHE A O 1
ATOM 791 N N . ARG A 1 96 ? 1.266 -2.116 -24.681 1.00 86.81 96 ARG A N 1
ATOM 792 C CA . ARG A 1 96 ? 0.979 -0.681 -24.661 1.00 86.81 96 ARG A CA 1
ATOM 793 C C . ARG A 1 96 ? -0.308 -0.359 -23.900 1.00 86.81 96 ARG A C 1
ATOM 795 O O . ARG A 1 96 ? -0.292 0.532 -23.058 1.00 86.81 96 ARG A O 1
ATOM 802 N N . ASN A 1 97 ? -1.382 -1.111 -24.140 1.00 91.12 97 ASN A N 1
ATOM 803 C CA . ASN A 1 97 ? -2.652 -0.900 -23.440 1.00 91.12 97 ASN A CA 1
ATOM 804 C C . ASN A 1 97 ? -2.517 -1.097 -21.922 1.00 91.12 97 ASN A C 1
ATOM 806 O O . ASN A 1 97 ? -3.107 -0.337 -21.159 1.00 91.12 97 ASN A O 1
ATOM 810 N N . VAL A 1 98 ? -1.732 -2.088 -21.483 1.00 92.88 98 VAL A N 1
ATOM 811 C CA . VAL A 1 98 ? -1.489 -2.344 -20.054 1.00 92.88 98 VAL A CA 1
ATOM 812 C C . VAL A 1 98 ? -0.713 -1.196 -19.407 1.00 92.88 98 VAL A C 1
ATOM 814 O O . VAL A 1 98 ? -1.114 -0.722 -18.348 1.00 92.88 98 VAL A O 1
ATOM 817 N N . PHE A 1 99 ? 0.348 -0.690 -20.042 1.00 91.25 99 PHE A N 1
ATOM 818 C CA . PHE A 1 99 ? 1.122 0.428 -19.483 1.00 91.25 99 PHE A CA 1
ATOM 819 C C . PHE A 1 99 ? 0.367 1.759 -19.534 1.00 91.25 99 PHE A C 1
ATOM 821 O O . PHE A 1 99 ? 0.470 2.562 -18.608 1.00 91.25 99 PHE A O 1
ATOM 828 N N . ASP A 1 100 ? -0.435 1.993 -20.575 1.00 91.81 100 ASP A N 1
ATOM 829 C CA . ASP A 1 100 ? -1.323 3.155 -20.621 1.00 91.81 100 ASP A CA 1
ATOM 830 C C . ASP A 1 100 ? -2.380 3.072 -19.502 1.00 91.81 100 ASP A C 1
ATOM 832 O O . ASP A 1 100 ? -2.646 4.074 -18.834 1.00 91.81 100 ASP A O 1
ATOM 836 N N . ALA A 1 101 ? -2.921 1.878 -19.223 1.00 93.94 101 ALA A N 1
ATOM 837 C CA . ALA A 1 101 ? -3.823 1.647 -18.095 1.00 93.94 101 ALA A CA 1
ATOM 838 C C . ALA A 1 101 ? -3.128 1.825 -16.730 1.00 93.94 101 ALA A C 1
ATOM 840 O O . ALA A 1 101 ? -3.721 2.411 -15.822 1.00 93.94 101 ALA A O 1
ATOM 841 N N . GLU A 1 102 ? -1.870 1.389 -16.580 1.00 94.56 102 GLU A N 1
ATOM 842 C CA . GLU A 1 102 ? -1.051 1.622 -15.378 1.00 94.56 102 GLU A CA 1
ATOM 843 C C . GLU A 1 102 ? -0.930 3.128 -15.091 1.00 94.56 102 GLU A C 1
ATOM 845 O O . GLU A 1 102 ? -1.215 3.582 -13.979 1.00 94.56 102 GLU A O 1
ATOM 850 N N . VAL A 1 103 ? -0.578 3.925 -16.105 1.00 93.94 103 VAL A N 1
ATOM 851 C CA . VAL A 1 103 ? -0.444 5.383 -15.967 1.00 93.94 103 VAL A CA 1
ATOM 852 C C . VAL A 1 103 ? -1.789 6.039 -15.655 1.00 93.94 103 VAL A C 1
ATOM 854 O O . VAL A 1 103 ? -1.851 6.889 -14.767 1.00 93.94 103 VAL A O 1
ATOM 857 N N . GLN A 1 104 ? -2.875 5.626 -16.315 1.00 94.75 104 GLN A N 1
ATOM 858 C CA . GLN A 1 104 ? -4.221 6.133 -16.019 1.00 94.75 104 GLN A CA 1
ATOM 859 C C . GLN A 1 104 ? -4.643 5.840 -14.572 1.00 94.75 104 GLN A C 1
ATOM 861 O O . GLN A 1 104 ? -5.203 6.713 -13.908 1.00 94.75 104 GLN A O 1
ATOM 866 N N . LYS A 1 105 ? -4.331 4.647 -14.050 1.00 94.38 105 LYS A N 1
ATOM 867 C CA . LYS A 1 105 ? -4.598 4.277 -12.650 1.00 94.38 105 LYS A CA 1
ATOM 868 C C . LYS A 1 105 ? -3.823 5.179 -11.686 1.00 94.38 105 LYS A C 1
ATOM 870 O O . LYS A 1 105 ? -4.405 5.694 -10.737 1.00 94.38 105 LYS A O 1
ATOM 875 N N . LEU A 1 106 ? -2.546 5.449 -11.965 1.00 93.88 106 LEU A N 1
ATOM 876 C CA . LEU A 1 106 ? -1.723 6.362 -11.162 1.00 93.88 106 LEU A CA 1
ATOM 877 C C . LEU A 1 106 ? -2.209 7.820 -11.220 1.00 93.88 106 LEU A C 1
ATOM 879 O O . LEU A 1 106 ? -2.094 8.551 -10.235 1.00 93.88 106 LEU A O 1
ATOM 883 N N . GLU A 1 107 ? -2.741 8.267 -12.359 1.00 93.44 107 GLU A N 1
ATOM 884 C CA . GLU A 1 107 ? -3.361 9.591 -12.487 1.00 93.44 107 GLU A CA 1
ATOM 885 C C . GLU A 1 107 ? -4.651 9.700 -11.673 1.00 93.44 107 GLU A C 1
ATOM 887 O O . GLU A 1 107 ? -4.847 10.701 -10.981 1.00 93.44 107 GLU A O 1
ATOM 892 N N . ALA A 1 108 ? -5.497 8.667 -11.716 1.00 93.62 108 ALA A N 1
ATOM 893 C CA . ALA A 1 108 ? -6.712 8.588 -10.913 1.00 93.62 108 ALA A CA 1
ATOM 894 C C . ALA A 1 108 ? -6.388 8.579 -9.411 1.00 93.62 108 ALA A C 1
ATOM 896 O O . ALA A 1 108 ? -6.950 9.377 -8.661 1.00 93.62 108 ALA A O 1
ATOM 897 N N . ASP A 1 109 ? -5.414 7.764 -8.993 1.00 93.25 109 ASP A N 1
ATOM 898 C CA . ASP A 1 109 ? -4.916 7.718 -7.615 1.00 93.25 109 ASP A CA 1
ATOM 899 C C . ASP A 1 109 ? -4.426 9.102 -7.160 1.00 93.25 109 ASP A C 1
ATOM 901 O O . ASP A 1 109 ? -4.737 9.573 -6.067 1.00 93.25 109 ASP A O 1
ATOM 905 N N . ARG A 1 110 ? -3.672 9.796 -8.019 1.00 90.75 110 ARG A N 1
ATOM 906 C CA . ARG A 1 110 ? -3.167 11.138 -7.728 1.00 90.75 110 ARG A CA 1
ATOM 907 C C . ARG A 1 110 ? -4.292 12.166 -7.599 1.00 90.75 110 ARG A C 1
ATOM 909 O O . ARG A 1 110 ? -4.201 13.042 -6.739 1.00 90.75 110 ARG A O 1
ATOM 916 N N . TYR A 1 111 ? -5.306 12.092 -8.459 1.00 90.50 111 TYR A N 1
ATOM 917 C CA . TYR A 1 111 ? -6.476 12.961 -8.369 1.00 90.50 111 TYR A CA 1
ATOM 918 C C . TYR A 1 111 ? -7.192 12.740 -7.036 1.00 90.50 111 TYR A C 1
ATOM 920 O O . TYR A 1 111 ? -7.357 13.694 -6.282 1.00 90.50 111 TYR A O 1
ATOM 928 N N . GLN A 1 112 ? -7.485 11.481 -6.700 1.00 90.31 112 GLN A N 1
ATOM 929 C CA . GLN A 1 112 ?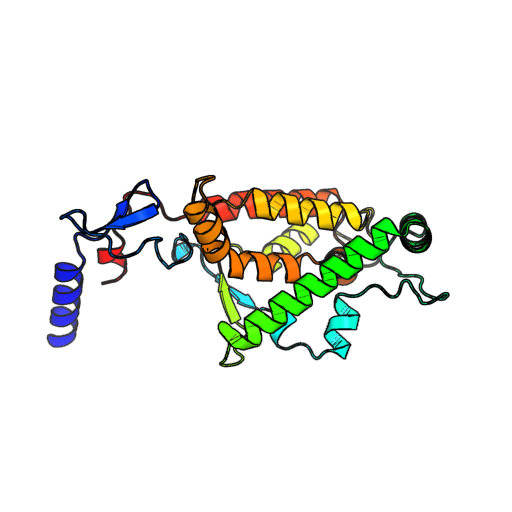 -8.156 11.109 -5.458 1.00 90.31 112 GLN A CA 1
ATOM 930 C C . GLN A 1 112 ? -7.375 11.559 -4.212 1.00 90.31 112 GLN A C 1
ATOM 932 O O . GLN A 1 112 ? -7.948 12.140 -3.288 1.00 90.31 112 GLN A O 1
ATOM 937 N N . LEU A 1 113 ? -6.049 11.375 -4.207 1.00 88.44 113 LEU A N 1
ATOM 938 C CA . LEU A 1 113 ? -5.189 11.875 -3.132 1.00 88.44 113 LEU A CA 1
ATOM 939 C C . LEU A 1 113 ? -5.297 13.395 -2.964 1.00 88.44 113 LEU A C 1
ATOM 941 O O . LEU A 1 113 ? -5.320 13.879 -1.838 1.00 88.44 113 LEU A O 1
ATOM 945 N N . GLY A 1 114 ? -5.330 14.149 -4.065 1.00 85.44 114 GLY A N 1
ATOM 946 C CA . GLY A 1 114 ? -5.371 15.610 -4.029 1.00 85.44 114 GLY A CA 1
ATOM 947 C C . GLY A 1 114 ? -6.741 16.191 -3.677 1.00 85.44 114 GLY A C 1
ATOM 948 O O . GLY A 1 114 ? -6.800 17.280 -3.109 1.00 85.44 114 GLY A O 1
ATOM 949 N N . THR A 1 115 ? -7.832 15.498 -4.015 1.00 86.56 115 THR A N 1
ATOM 950 C CA . THR A 1 115 ? -9.197 15.996 -3.800 1.00 86.56 115 THR A CA 1
ATOM 951 C C . THR A 1 115 ? -9.811 15.549 -2.482 1.00 86.56 115 THR A C 1
ATOM 953 O O . THR A 1 115 ? -10.474 16.353 -1.833 1.00 86.56 115 THR A O 1
ATOM 956 N N . GLU A 1 116 ? -9.614 14.289 -2.091 1.00 84.94 116 GLU A N 1
ATOM 957 C CA . GLU A 1 116 ? -10.352 13.673 -0.979 1.00 84.94 116 GLU A CA 1
ATOM 958 C C . GLU A 1 116 ? -9.482 13.464 0.264 1.00 84.94 116 GLU A C 1
ATOM 960 O O . GLU A 1 116 ? -9.951 13.683 1.376 1.00 84.94 116 GLU A O 1
ATOM 965 N N . ILE A 1 117 ? -8.217 13.065 0.089 1.00 81.38 117 ILE A N 1
ATOM 966 C CA . ILE A 1 117 ? -7.408 12.514 1.190 1.00 81.38 117 ILE A CA 1
ATOM 967 C C . ILE A 1 117 ? -6.435 13.553 1.769 1.00 81.38 117 ILE A C 1
ATOM 969 O O . ILE A 1 117 ? -6.479 13.874 2.953 1.00 81.38 117 ILE A O 1
ATOM 973 N N . ALA A 1 118 ? -5.553 14.114 0.941 1.00 82.62 118 ALA A N 1
ATOM 974 C CA . ALA A 1 118 ? -4.462 14.999 1.352 1.00 82.62 118 ALA A CA 1
ATOM 975 C C . ALA A 1 118 ? -4.704 16.450 0.907 1.00 82.62 118 ALA A C 1
ATOM 977 O O . ALA A 1 118 ? -3.858 17.075 0.261 1.00 82.62 118 ALA A O 1
ATOM 978 N N . THR A 1 119 ? -5.862 17.003 1.275 1.00 82.69 119 THR A N 1
ATOM 979 C CA . THR A 1 119 ? -6.286 18.367 0.897 1.00 82.69 119 THR A CA 1
ATOM 980 C C . THR A 1 119 ? -5.349 19.466 1.412 1.00 82.69 119 THR A C 1
ATOM 982 O O . THR A 1 119 ? -5.264 20.535 0.808 1.00 82.69 119 THR A O 1
ATOM 985 N N . THR A 1 120 ? -4.585 19.203 2.479 1.00 83.75 120 THR A N 1
ATOM 986 C CA . THR A 1 120 ? -3.556 20.116 3.010 1.00 83.75 120 THR A CA 1
ATOM 987 C C . THR A 1 120 ? -2.297 20.184 2.139 1.00 83.75 120 THR A C 1
ATOM 989 O O . THR A 1 120 ? -1.487 21.098 2.293 1.00 83.75 120 THR A O 1
ATOM 992 N N . GLY A 1 121 ? -2.112 19.238 1.210 1.00 81.12 121 GLY A N 1
ATOM 993 C CA 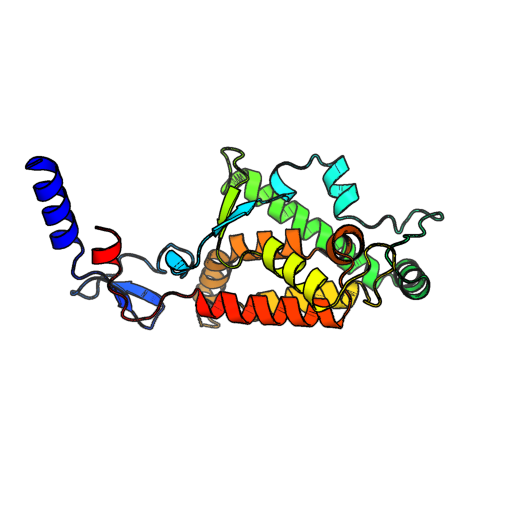. GLY A 1 121 ? -0.902 19.110 0.395 1.00 81.12 121 GLY A CA 1
ATOM 994 C C . GLY A 1 121 ? 0.276 18.451 1.123 1.00 81.12 121 GLY A C 1
ATOM 995 O O . GLY A 1 121 ? 1.397 18.422 0.593 1.00 81.12 121 GLY A O 1
ATOM 996 N N . ASP A 1 122 ? 0.047 17.907 2.320 1.00 86.19 122 ASP A N 1
ATOM 997 C CA . ASP A 1 122 ? 1.044 17.119 3.033 1.00 86.19 122 ASP A CA 1
ATOM 998 C C . ASP A 1 122 ? 1.270 15.788 2.327 1.00 86.19 122 ASP A C 1
ATOM 1000 O O . ASP A 1 122 ? 0.346 15.043 2.007 1.00 86.19 122 ASP A O 1
ATOM 1004 N N . ASN A 1 123 ? 2.538 15.487 2.063 1.00 87.69 123 ASN A N 1
ATOM 1005 C CA . ASN A 1 123 ? 2.928 14.273 1.359 1.00 87.69 123 ASN A CA 1
ATOM 1006 C C . ASN A 1 123 ? 3.631 13.261 2.262 1.00 87.69 123 ASN A C 1
ATOM 1008 O O . ASN A 1 123 ? 4.140 12.278 1.741 1.00 87.69 123 ASN A O 1
ATOM 1012 N N . SER A 1 124 ? 3.708 13.505 3.571 1.00 90.88 124 SER A N 1
ATOM 1013 C CA . SER A 1 124 ? 4.271 12.566 4.542 1.00 90.88 124 SER A CA 1
ATOM 1014 C C . SER A 1 124 ? 3.128 11.986 5.350 1.00 90.88 124 SER A C 1
ATOM 1016 O O . SER A 1 124 ? 2.464 12.727 6.066 1.00 90.88 124 SER A O 1
ATOM 1018 N N . TRP A 1 125 ? 2.915 10.682 5.237 1.00 90.62 125 TRP A N 1
ATOM 1019 C CA . TRP A 1 125 ? 1.803 10.009 5.886 1.00 90.62 125 TRP A CA 1
ATOM 1020 C C . TRP A 1 125 ? 2.263 8.756 6.626 1.00 90.62 125 TRP A C 1
ATOM 1022 O O . TRP A 1 125 ? 3.158 8.061 6.140 1.00 90.62 125 TRP A O 1
ATOM 1032 N N . PRO A 1 126 ? 1.689 8.477 7.804 1.00 92.69 126 PRO A N 1
ATOM 1033 C CA . PRO A 1 126 ? 1.931 7.235 8.525 1.00 92.69 126 PRO A CA 1
ATOM 1034 C C . PRO A 1 126 ? 1.379 6.053 7.720 1.00 92.69 126 PRO A C 1
ATOM 1036 O O . PRO A 1 126 ? 0.199 6.033 7.393 1.00 92.69 126 PRO A O 1
ATOM 1039 N N . MET A 1 127 ? 2.233 5.091 7.368 1.00 92.94 127 MET A N 1
ATOM 1040 C CA . MET A 1 127 ? 1.840 3.868 6.663 1.00 92.94 127 MET A CA 1
ATOM 1041 C C . MET A 1 127 ? 2.677 2.675 7.143 1.00 92.94 127 MET A C 1
ATOM 1043 O O . MET A 1 127 ? 3.863 2.858 7.455 1.00 92.94 127 MET A O 1
ATOM 1047 N N . PRO A 1 128 ? 2.112 1.453 7.157 1.00 93.56 128 PRO A N 1
ATOM 1048 C CA . PRO A 1 128 ? 2.871 0.249 7.471 1.00 93.56 128 PRO A CA 1
ATOM 1049 C C . PRO A 1 128 ? 3.914 -0.024 6.381 1.00 93.56 128 PRO A C 1
ATOM 1051 O O . PRO A 1 128 ? 3.816 0.485 5.267 1.00 93.56 128 PRO A O 1
ATOM 1054 N N . VAL A 1 129 ? 4.916 -0.846 6.699 1.00 94.88 129 VAL A N 1
ATOM 1055 C CA . VAL A 1 129 ? 5.943 -1.337 5.759 1.00 94.88 129 VAL A CA 1
ATOM 1056 C C . VAL A 1 129 ? 6.681 -0.224 4.994 1.00 94.88 129 VAL A C 1
ATOM 1058 O O . VAL A 1 129 ? 6.269 0.234 3.932 1.00 94.88 129 VAL A O 1
ATOM 1061 N N . ASN A 1 130 ? 7.860 0.166 5.481 1.00 95.12 130 ASN A N 1
ATOM 1062 C CA . ASN A 1 130 ? 8.692 1.170 4.810 1.00 95.12 130 ASN A CA 1
ATOM 1063 C C . ASN A 1 130 ? 9.273 0.669 3.471 1.00 95.12 130 ASN A C 1
ATOM 1065 O O . ASN A 1 130 ? 10.329 0.024 3.439 1.00 95.12 130 ASN A O 1
ATOM 1069 N N . LEU A 1 131 ? 8.612 1.008 2.359 1.00 94.50 131 LEU A N 1
ATOM 1070 C CA . LEU A 1 131 ? 8.949 0.487 1.027 1.00 94.50 131 LEU A CA 1
ATOM 1071 C C . LEU A 1 131 ? 10.331 0.946 0.546 1.00 94.50 131 LEU A C 1
ATOM 1073 O O . LEU A 1 131 ? 11.094 0.160 -0.015 1.00 94.50 131 LEU A O 1
ATOM 1077 N N . LYS A 1 132 ? 10.703 2.204 0.818 1.00 93.69 132 LYS A N 1
ATOM 1078 C CA . LYS A 1 132 ? 12.014 2.756 0.427 1.00 93.69 132 LYS A CA 1
ATOM 1079 C C . LYS A 1 132 ? 13.157 2.002 1.106 1.00 93.69 132 LYS A C 1
ATOM 1081 O O . LYS A 1 132 ? 14.174 1.720 0.472 1.00 93.69 132 LYS A O 1
ATOM 1086 N N . ARG A 1 133 ? 12.980 1.636 2.381 1.00 94.81 133 ARG A N 1
ATOM 1087 C CA . ARG A 1 133 ? 13.958 0.835 3.128 1.00 94.81 133 ARG A CA 1
ATOM 1088 C C . ARG A 1 133 ? 14.062 -0.588 2.581 1.00 94.81 133 ARG A C 1
ATOM 1090 O O . ARG A 1 133 ? 15.173 -1.094 2.469 1.00 94.81 133 ARG A O 1
ATOM 1097 N N . LEU A 1 134 ? 12.945 -1.212 2.205 1.00 94.81 134 LEU A N 1
ATOM 1098 C CA . LEU A 1 134 ? 12.957 -2.547 1.598 1.00 94.81 134 LEU A CA 1
ATOM 1099 C C . LEU A 1 134 ? 13.687 -2.567 0.254 1.00 94.81 134 LEU A C 1
ATOM 1101 O O . LEU A 1 134 ? 14.544 -3.422 0.046 1.00 94.81 134 LEU A O 1
ATOM 1105 N N . ILE A 1 135 ? 13.427 -1.583 -0.609 1.00 95.12 135 ILE A N 1
ATOM 1106 C CA . ILE A 1 135 ? 14.136 -1.436 -1.887 1.00 95.12 135 ILE A CA 1
ATOM 1107 C C . ILE A 1 135 ? 15.640 -1.268 -1.650 1.00 95.12 135 ILE A C 1
ATOM 1109 O O . ILE A 1 135 ? 16.452 -1.936 -2.290 1.00 95.12 135 ILE A O 1
ATOM 1113 N N . TRP A 1 136 ? 16.029 -0.416 -0.698 1.00 94.94 136 TRP A N 1
ATOM 1114 C CA . TRP A 1 136 ? 17.438 -0.207 -0.368 1.00 94.94 136 TRP A CA 1
ATOM 1115 C C . TRP A 1 136 ? 18.106 -1.477 0.181 1.00 94.94 136 TRP A C 1
ATOM 1117 O O . TRP A 1 136 ? 19.215 -1.818 -0.232 1.00 94.94 136 TRP A O 1
ATOM 1127 N N . ASN A 1 137 ? 17.422 -2.210 1.063 1.00 95.50 137 ASN A N 1
ATOM 1128 C CA . ASN A 1 137 ? 17.898 -3.494 1.576 1.00 95.50 137 ASN A CA 1
ATOM 1129 C C . ASN A 1 137 ? 18.093 -4.502 0.439 1.00 95.50 137 ASN A C 1
ATOM 1131 O O . ASN A 1 137 ? 19.142 -5.137 0.373 1.00 95.50 137 ASN A O 1
ATOM 1135 N N . ALA A 1 138 ? 17.144 -4.599 -0.494 1.00 94.69 138 ALA A N 1
ATOM 1136 C CA . ALA A 1 138 ? 17.255 -5.482 -1.650 1.00 94.69 138 ALA A CA 1
ATOM 1137 C C . ALA A 1 138 ? 18.465 -5.121 -2.523 1.00 94.69 138 ALA A C 1
ATOM 1139 O O . ALA A 1 138 ? 19.287 -5.980 -2.840 1.00 94.69 138 ALA A O 1
ATOM 1140 N N . GLN A 1 139 ? 18.654 -3.835 -2.830 1.00 94.19 139 GLN A N 1
ATOM 1141 C CA . GLN A 1 139 ? 19.816 -3.370 -3.591 1.00 94.19 139 GLN A CA 1
ATOM 1142 C C . GLN A 1 139 ? 21.145 -3.753 -2.923 1.00 94.19 139 GLN A C 1
ATOM 1144 O O . GLN A 1 139 ? 22.109 -4.096 -3.611 1.00 94.19 139 GLN A O 1
ATOM 1149 N N . LYS A 1 140 ? 21.209 -3.713 -1.586 1.00 94.50 140 LYS A N 1
ATOM 1150 C CA . LYS A 1 140 ? 22.401 -4.100 -0.820 1.00 94.50 140 LYS A CA 1
ATOM 1151 C C . LYS A 1 140 ? 22.612 -5.609 -0.774 1.00 94.50 140 LYS A C 1
ATOM 1153 O O . LYS A 1 140 ? 23.730 -6.051 -1.031 1.00 94.50 140 LYS A O 1
ATOM 1158 N N . THR A 1 141 ? 2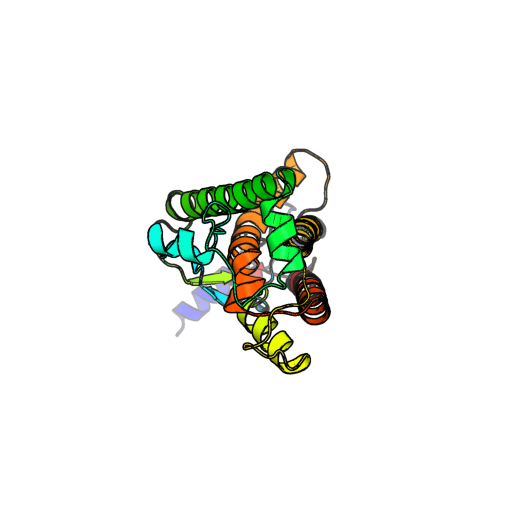1.569 -6.380 -0.485 1.00 94.94 141 THR A N 1
ATOM 1159 C CA . THR A 1 141 ? 21.631 -7.844 -0.367 1.00 94.94 141 THR A CA 1
ATOM 1160 C C . THR A 1 141 ? 22.028 -8.491 -1.690 1.00 94.94 141 THR A C 1
ATOM 1162 O O . THR A 1 141 ? 22.962 -9.290 -1.728 1.00 94.94 141 THR A O 1
ATOM 1165 N N . PHE A 1 142 ? 21.392 -8.074 -2.786 1.00 93.38 142 PHE A N 1
ATOM 1166 C CA . PHE A 1 142 ? 21.628 -8.626 -4.123 1.00 93.38 142 PHE A CA 1
ATOM 1167 C C . PHE A 1 142 ? 22.750 -7.913 -4.889 1.00 93.38 142 PHE A C 1
ATOM 1169 O O . PHE A 1 142 ? 23.049 -8.276 -6.023 1.00 93.38 142 PHE A O 1
ATOM 1176 N N . LYS A 1 143 ? 23.402 -6.913 -4.274 1.00 91.88 143 LYS A N 1
ATOM 1177 C CA . LYS A 1 143 ? 24.502 -6.128 -4.868 1.00 91.88 143 LYS A CA 1
ATOM 1178 C C . LYS A 1 143 ? 24.152 -5.593 -6.262 1.00 91.88 143 LYS A C 1
ATOM 1180 O O . LYS A 1 143 ? 24.930 -5.723 -7.206 1.00 91.88 143 LYS A O 1
ATOM 1185 N N . VAL A 1 144 ? 22.974 -4.987 -6.367 1.00 89.25 144 VAL A N 1
ATOM 1186 C CA . VAL A 1 144 ? 22.431 -4.465 -7.624 1.00 89.25 144 VAL A CA 1
ATOM 1187 C C . VAL A 1 144 ? 23.339 -3.364 -8.183 1.00 8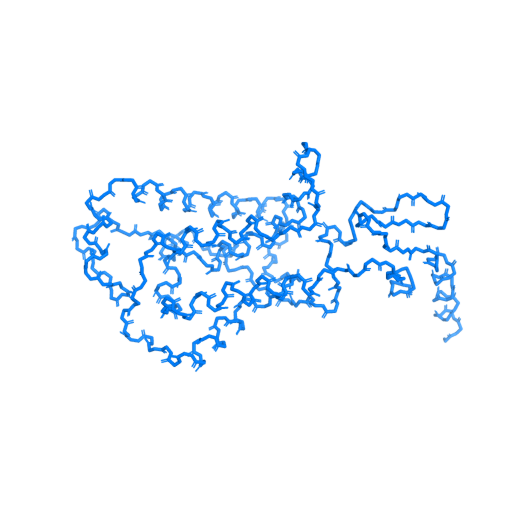9.25 144 VAL A C 1
ATOM 1189 O O . VAL A 1 144 ? 23.651 -2.389 -7.495 1.00 89.25 144 VAL A O 1
ATOM 1192 N N . ASP A 1 145 ? 23.753 -3.508 -9.444 1.00 87.44 145 ASP A N 1
ATOM 1193 C CA . ASP A 1 145 ? 24.531 -2.495 -10.159 1.00 87.44 145 ASP A CA 1
ATOM 1194 C C . ASP A 1 145 ? 23.596 -1.534 -10.902 1.00 87.44 145 ASP A C 1
ATOM 1196 O O . ASP A 1 145 ? 22.985 -1.885 -11.909 1.00 87.44 145 ASP A O 1
ATOM 1200 N N . LEU A 1 146 ? 23.532 -0.286 -10.436 1.00 86.25 146 LEU A N 1
ATOM 1201 C CA . LEU A 1 146 ? 22.671 0.752 -11.013 1.00 86.25 146 LEU A CA 1
ATOM 1202 C C . LEU A 1 146 ? 23.051 1.138 -12.454 1.00 86.25 146 LEU A C 1
ATOM 1204 O O . LEU A 1 146 ? 22.280 1.821 -13.129 1.00 86.25 146 LEU A O 1
ATOM 1208 N N . ARG A 1 147 ? 24.245 0.752 -12.926 1.00 87.25 147 ARG A N 1
ATOM 1209 C CA . ARG A 1 147 ? 24.694 1.032 -14.298 1.00 87.25 147 ARG A CA 1
ATOM 1210 C C . ARG A 1 147 ? 24.231 -0.010 -15.304 1.00 87.25 147 ARG A C 1
ATOM 1212 O O . ARG A 1 147 ? 24.215 0.288 -16.497 1.00 87.25 147 ARG A O 1
ATOM 1219 N N . ARG A 1 148 ? 23.892 -1.216 -14.852 1.00 88.25 148 ARG A N 1
ATOM 1220 C CA . ARG A 1 148 ? 23.465 -2.302 -15.735 1.00 88.25 148 ARG A CA 1
ATOM 1221 C C . ARG A 1 148 ? 21.955 -2.224 -15.984 1.00 88.25 148 ARG A C 1
ATOM 1223 O O . ARG A 1 148 ? 21.222 -1.679 -15.152 1.00 88.25 148 ARG A O 1
ATOM 1230 N N . PRO A 1 149 ? 21.474 -2.683 -17.150 1.00 88.19 149 PRO A N 1
ATOM 1231 C CA . PRO A 1 149 ? 20.046 -2.885 -17.352 1.00 88.19 149 PRO A CA 1
ATOM 1232 C C . PRO A 1 149 ? 19.545 -4.006 -16.433 1.00 88.19 149 PRO A C 1
ATOM 1234 O O . PRO A 1 149 ? 20.313 -4.898 -16.067 1.00 88.19 149 PRO A O 1
ATOM 1237 N N . SER A 1 150 ? 18.270 -3.931 -16.057 1.00 88.44 150 SER A N 1
ATOM 1238 C CA . SER A 1 150 ? 17.599 -5.030 -15.360 1.00 88.44 150 SER A CA 1
ATOM 1239 C C . SER A 1 150 ? 17.310 -6.174 -16.340 1.00 88.44 150 SER A C 1
ATOM 1241 O O . SER A 1 150 ? 17.111 -5.938 -17.532 1.00 88.44 150 SER A O 1
ATOM 1243 N N . ASP A 1 151 ? 17.305 -7.400 -15.824 1.00 88.69 151 ASP A N 1
ATOM 1244 C CA . ASP A 1 151 ? 16.947 -8.644 -16.515 1.00 88.69 151 ASP A CA 1
ATOM 1245 C C . ASP A 1 151 ? 15.431 -8.890 -16.576 1.00 88.69 151 ASP A C 1
ATOM 1247 O O . ASP A 1 151 ? 14.978 -9.889 -17.127 1.00 88.69 151 ASP A O 1
ATOM 1251 N N . MET A 1 152 ? 14.648 -8.000 -15.972 1.00 90.19 152 MET A N 1
ATOM 1252 C CA . MET A 1 152 ? 13.222 -8.182 -15.779 1.00 90.19 152 MET A CA 1
ATOM 1253 C C . MET A 1 152 ? 12.399 -7.586 -16.915 1.00 90.19 152 MET A C 1
ATOM 1255 O O . MET A 1 152 ? 12.617 -6.445 -17.339 1.00 90.19 152 MET A O 1
ATOM 1259 N N . HIS A 1 153 ? 11.377 -8.329 -17.335 1.00 91.38 153 HIS A N 1
ATOM 1260 C CA . HIS A 1 153 ? 10.389 -7.820 -18.270 1.00 91.38 153 HIS A CA 1
ATOM 1261 C C . HIS A 1 153 ? 9.373 -6.907 -17.546 1.00 91.38 153 HIS A C 1
ATOM 1263 O O . HIS A 1 153 ? 8.842 -7.294 -16.503 1.00 91.38 153 HIS A O 1
ATOM 1269 N N . PRO A 1 154 ? 9.022 -5.723 -18.086 1.00 91.19 154 PRO A N 1
ATOM 1270 C CA . PRO A 1 154 ? 8.101 -4.787 -17.429 1.00 91.19 154 PRO A CA 1
ATOM 1271 C C . PRO A 1 154 ? 6.724 -5.370 -17.077 1.00 91.19 154 PRO A C 1
ATOM 1273 O O . PRO A 1 154 ? 6.127 -4.968 -16.082 1.00 91.19 154 PRO A O 1
ATOM 1276 N N . MET A 1 155 ? 6.229 -6.328 -17.869 1.00 92.38 155 MET A N 1
ATOM 1277 C CA . MET A 1 155 ? 4.957 -7.018 -17.601 1.00 92.38 155 MET A CA 1
ATOM 1278 C C . MET A 1 155 ? 4.990 -7.826 -16.298 1.00 92.38 155 MET A C 1
ATOM 1280 O O . MET A 1 155 ? 4.009 -7.838 -15.561 1.00 92.38 155 MET A O 1
ATOM 1284 N N . GLU A 1 156 ? 6.129 -8.451 -15.979 1.00 93.19 156 GLU A N 1
ATOM 1285 C CA . GLU A 1 156 ? 6.280 -9.233 -14.746 1.00 93.19 156 GLU A CA 1
ATOM 1286 C C . GLU A 1 156 ? 6.081 -8.345 -13.510 1.00 93.19 156 GLU A C 1
ATOM 1288 O O . GLU A 1 156 ? 5.503 -8.787 -12.520 1.00 93.19 156 GLU A O 1
ATOM 1293 N N . ILE A 1 157 ? 6.490 -7.072 -13.588 1.00 94.50 157 ILE A N 1
ATOM 1294 C CA . ILE A 1 157 ? 6.313 -6.092 -12.507 1.00 94.50 157 ILE A CA 1
ATOM 1295 C C . ILE A 1 157 ? 4.836 -5.784 -12.302 1.00 94.50 157 ILE A C 1
ATOM 1297 O O . ILE A 1 157 ? 4.356 -5.838 -11.171 1.00 94.50 157 ILE A O 1
ATOM 1301 N N . VAL A 1 158 ? 4.123 -5.464 -13.386 1.00 94.12 158 VAL A N 1
ATOM 1302 C CA . VAL A 1 158 ? 2.702 -5.097 -13.324 1.00 94.12 158 VAL A CA 1
ATOM 1303 C C . VAL A 1 158 ? 1.889 -6.261 -12.764 1.00 94.12 158 VAL A C 1
ATOM 1305 O O . VAL A 1 158 ? 1.160 -6.090 -11.788 1.00 94.12 158 VAL A O 1
ATOM 1308 N N . GLU A 1 159 ? 2.095 -7.468 -13.296 1.00 94.38 159 GLU A N 1
ATOM 1309 C CA . GLU A 1 159 ? 1.410 -8.662 -12.804 1.00 94.38 159 GLU A CA 1
ATOM 1310 C C . GLU A 1 159 ? 1.729 -8.972 -11.340 1.00 94.38 159 GLU A C 1
ATOM 1312 O O . GLU A 1 159 ? 0.839 -9.358 -10.583 1.00 94.38 159 GLU A O 1
ATOM 1317 N N . ALA A 1 160 ? 2.990 -8.842 -10.924 1.00 95.44 160 ALA A N 1
ATOM 1318 C CA . ALA A 1 160 ? 3.382 -9.103 -9.544 1.00 95.44 160 ALA A CA 1
ATOM 1319 C C . ALA A 1 160 ? 2.764 -8.089 -8.574 1.00 95.44 160 ALA A C 1
ATOM 1321 O O . ALA A 1 160 ? 2.339 -8.468 -7.484 1.00 95.44 160 ALA A O 1
ATOM 1322 N N . VAL A 1 161 ? 2.685 -6.817 -8.970 1.00 94.94 161 VAL A N 1
ATOM 1323 C CA . VAL A 1 161 ? 2.070 -5.748 -8.175 1.00 94.94 161 VAL A CA 1
ATOM 1324 C C . VAL A 1 161 ? 0.560 -5.949 -8.041 1.00 94.94 161 VAL A C 1
ATOM 1326 O O . VAL A 1 161 ? 0.024 -5.750 -6.948 1.00 94.94 161 VAL A O 1
ATOM 1329 N N . ASP A 1 162 ? -0.127 -6.369 -9.104 1.00 93.62 162 ASP A N 1
ATOM 1330 C CA . ASP A 1 162 ? -1.559 -6.676 -9.042 1.00 93.62 162 ASP A CA 1
ATOM 1331 C C . ASP A 1 162 ? -1.825 -7.937 -8.199 1.00 93.62 162 ASP A C 1
ATOM 1333 O O . ASP A 1 162 ? -2.662 -7.903 -7.296 1.00 93.62 162 ASP A O 1
ATOM 1337 N N . LYS A 1 163 ? -1.030 -9.005 -8.375 1.00 95.38 163 LYS A N 1
ATOM 1338 C CA . LYS A 1 163 ? -1.097 -10.211 -7.525 1.00 95.38 163 LYS A CA 1
ATOM 1339 C C . LYS A 1 163 ? -0.811 -9.901 -6.055 1.00 95.38 163 LYS A C 1
ATOM 1341 O O . LYS A 1 163 ? -1.424 -10.504 -5.178 1.00 95.38 163 LYS A O 1
ATOM 1346 N N . LEU A 1 164 ? 0.114 -8.984 -5.765 1.00 94.56 164 LEU A N 1
ATOM 1347 C CA . LEU A 1 164 ? 0.399 -8.561 -4.395 1.00 94.56 164 LEU A CA 1
ATOM 1348 C C . LEU A 1 164 ? -0.809 -7.833 -3.792 1.00 94.56 164 LEU A C 1
ATOM 1350 O O . LEU A 1 164 ? -1.220 -8.191 -2.696 1.00 94.56 164 LEU A O 1
ATOM 1354 N N . GLN A 1 165 ? -1.430 -6.889 -4.510 1.00 92.50 165 GLN A N 1
ATOM 1355 C CA . GLN A 1 165 ? -2.632 -6.178 -4.034 1.00 92.50 165 GLN A CA 1
ATOM 1356 C C . GLN A 1 165 ? -3.768 -7.138 -3.640 1.00 92.50 165 GLN A C 1
ATOM 1358 O O . GLN A 1 165 ? -4.454 -6.895 -2.651 1.00 92.50 165 GLN A O 1
ATOM 1363 N N . GLU A 1 166 ? -3.944 -8.247 -4.363 1.00 91.50 166 GLU A N 1
ATOM 1364 C CA . GLU A 1 166 ? -4.955 -9.268 -4.041 1.00 91.50 166 GLU A CA 1
ATOM 1365 C C . GLU A 1 166 ? -4.638 -10.079 -2.772 1.00 91.50 166 GLU A C 1
ATOM 1367 O O . GLU A 1 166 ? -5.553 -10.545 -2.084 1.00 91.50 166 GLU A O 1
ATOM 1372 N N . ARG A 1 167 ? -3.351 -10.260 -2.449 1.00 93.25 167 ARG A N 1
ATOM 1373 C CA . ARG A 1 167 ? -2.896 -11.012 -1.265 1.00 93.25 167 ARG A CA 1
ATOM 1374 C C . ARG A 1 167 ? -2.957 -10.201 0.024 1.00 93.25 167 ARG A C 1
ATOM 1376 O O . ARG A 1 167 ? -3.110 -10.787 1.093 1.00 93.25 167 ARG A O 1
ATOM 1383 N N . LEU A 1 168 ? -2.859 -8.875 -0.063 1.00 93.19 168 LEU A N 1
ATOM 1384 C CA . LEU A 1 168 ? -2.883 -7.962 1.084 1.00 93.19 168 LEU A CA 1
ATOM 1385 C C . LEU A 1 168 ? -4.302 -7.810 1.659 1.00 93.19 168 LEU A C 1
ATOM 1387 O O . LEU A 1 168 ? -4.927 -6.758 1.542 1.00 93.19 168 LEU A O 1
ATOM 1391 N N . LYS A 1 169 ? -4.830 -8.872 2.273 1.00 91.00 169 LYS A N 1
ATOM 1392 C CA . LYS A 1 169 ? -6.174 -8.899 2.866 1.00 91.00 169 LYS A CA 1
ATOM 1393 C C . LYS A 1 169 ? -6.155 -8.442 4.326 1.00 91.00 169 LYS A C 1
ATOM 1395 O O . LYS A 1 169 ? -5.389 -8.967 5.127 1.00 91.00 169 LYS A O 1
ATOM 1400 N N . VAL A 1 170 ? -7.035 -7.498 4.655 1.00 92.25 170 VAL A N 1
ATOM 1401 C CA . VAL A 1 170 ? -7.291 -6.999 6.017 1.00 92.25 170 VAL A CA 1
ATOM 1402 C C . VAL A 1 170 ? -8.673 -7.458 6.479 1.00 92.25 170 VAL A C 1
ATOM 1404 O O . VAL A 1 170 ? -8.807 -8.066 7.535 1.00 92.25 170 VAL A O 1
ATOM 1407 N N . VAL A 1 171 ? -9.694 -7.225 5.652 1.00 91.06 171 VAL A N 1
ATOM 1408 C CA . VAL A 1 171 ? -11.074 -7.659 5.878 1.00 91.06 171 VAL A CA 1
ATOM 1409 C C . VAL A 1 171 ? -11.325 -8.934 5.064 1.00 91.06 171 VAL A C 1
ATOM 1411 O O . VAL A 1 171 ? -11.309 -8.888 3.830 1.00 91.06 171 VAL A O 1
ATOM 1414 N N . PRO A 1 172 ? -11.522 -10.094 5.712 1.00 88.44 172 PRO A N 1
ATOM 1415 C CA . PRO A 1 172 ? -11.854 -11.326 5.012 1.00 88.44 172 PRO A CA 1
ATOM 1416 C C . PRO A 1 172 ? -13.335 -11.342 4.608 1.00 88.44 172 PRO A C 1
ATOM 1418 O O . PRO A 1 172 ? -14.205 -11.064 5.426 1.00 88.44 172 PRO A O 1
ATOM 1421 N N . GLY A 1 173 ? -13.624 -11.739 3.369 1.00 88.56 173 GLY A N 1
ATOM 1422 C CA . GLY A 1 173 ? -14.989 -11.930 2.875 1.00 88.56 173 GLY A CA 1
ATOM 1423 C C . GLY A 1 173 ? -15.101 -11.673 1.374 1.00 88.56 173 GLY A C 1
ATOM 1424 O O . GLY A 1 173 ? -14.327 -10.898 0.816 1.00 88.56 173 GLY A O 1
ATOM 1425 N N . ASP A 1 174 ? -16.067 -12.334 0.738 1.00 91.06 174 ASP A N 1
ATOM 1426 C CA . ASP A 1 174 ? -16.350 -12.207 -0.701 1.00 91.06 174 ASP A CA 1
ATOM 1427 C C . ASP A 1 174 ? -17.700 -11.510 -0.967 1.00 91.06 174 ASP A C 1
ATOM 1429 O O . ASP A 1 174 ? -18.124 -11.350 -2.113 1.00 91.06 174 ASP A O 1
ATOM 1433 N N . ASP A 1 175 ? -18.412 -11.108 0.088 1.00 94.75 175 ASP A N 1
ATOM 1434 C CA . ASP A 1 175 ? -19.636 -10.326 -0.018 1.00 94.75 175 ASP A CA 1
ATOM 1435 C C . ASP A 1 175 ? -19.341 -8.875 -0.425 1.00 94.75 175 ASP A C 1
ATOM 1437 O O . ASP A 1 175 ? -18.252 -8.344 -0.206 1.00 94.75 175 ASP A O 1
ATOM 1441 N N . LEU A 1 176 ? -20.342 -8.215 -1.016 1.00 93.38 176 LEU A N 1
ATOM 1442 C CA . LEU A 1 176 ? -20.196 -6.860 -1.557 1.00 93.38 176 LEU A CA 1
ATOM 1443 C C . LEU A 1 176 ? -19.694 -5.853 -0.510 1.00 93.38 176 LEU A C 1
ATOM 1445 O O . LEU A 1 176 ? -18.912 -4.969 -0.853 1.00 93.38 176 LEU A O 1
ATOM 1449 N N . ILE A 1 177 ? -20.109 -6.008 0.752 1.00 92.00 177 ILE A N 1
ATOM 1450 C CA . ILE A 1 177 ? -19.724 -5.110 1.844 1.00 92.00 177 ILE A CA 1
ATOM 1451 C C . ILE A 1 177 ? -18.266 -5.360 2.234 1.00 92.00 177 ILE A C 1
ATOM 1453 O O . ILE A 1 177 ? -17.498 -4.406 2.335 1.00 92.00 177 ILE A O 1
ATOM 1457 N N . SER A 1 178 ? -17.856 -6.620 2.397 1.00 91.19 178 SER A N 1
ATOM 1458 C CA . SER A 1 178 ? -16.463 -6.966 2.707 1.00 91.19 178 SER A CA 1
ATOM 1459 C C . SER A 1 178 ? -15.492 -6.535 1.611 1.00 91.19 178 SER A C 1
ATOM 1461 O O . SER A 1 178 ? -14.419 -6.020 1.918 1.00 91.19 178 SER A O 1
ATOM 1463 N N . VAL A 1 179 ? -15.868 -6.673 0.335 1.00 92.75 179 VAL A N 1
ATOM 1464 C CA . VAL A 1 179 ? -15.035 -6.222 -0.792 1.00 92.75 179 VAL A CA 1
ATOM 1465 C C . VAL A 1 179 ? -14.854 -4.702 -0.776 1.00 92.75 179 VAL A C 1
ATOM 1467 O O . VAL A 1 179 ? -13.744 -4.206 -0.985 1.00 92.75 179 VAL A O 1
ATOM 1470 N N . GLU A 1 180 ? -15.920 -3.948 -0.501 1.00 93.06 180 GLU A N 1
ATOM 1471 C CA . GLU A 1 180 ? -15.847 -2.491 -0.374 1.00 93.06 180 GLU A CA 1
ATOM 1472 C C . GLU A 1 180 ? -15.016 -2.068 0.847 1.00 93.06 180 GLU A C 1
ATOM 1474 O O . GLU A 1 180 ? -14.124 -1.226 0.728 1.00 93.06 180 GLU A O 1
ATOM 1479 N N . ALA A 1 181 ? -15.236 -2.707 1.999 1.00 92.12 181 ALA A N 1
ATOM 1480 C CA . ALA A 1 181 ? -14.482 -2.453 3.222 1.00 92.12 181 ALA A CA 1
ATOM 1481 C C . ALA A 1 181 ? -12.984 -2.741 3.039 1.00 92.12 181 ALA A C 1
ATOM 1483 O O . ALA A 1 181 ? -12.148 -1.914 3.399 1.00 92.12 181 ALA A O 1
ATOM 1484 N N . GLN A 1 182 ? -12.638 -3.863 2.404 1.00 93.81 182 GLN A N 1
ATOM 1485 C CA . GLN A 1 182 ? -11.260 -4.234 2.086 1.00 93.81 182 GLN A CA 1
ATOM 1486 C C . GLN A 1 182 ? -10.593 -3.219 1.152 1.00 93.81 182 GLN A C 1
ATOM 1488 O O . GLN A 1 182 ? -9.434 -2.837 1.355 1.00 93.81 182 GLN A O 1
ATOM 1493 N N . LYS A 1 183 ? -11.322 -2.772 0.123 1.00 92.31 183 LYS A N 1
ATOM 1494 C CA . LYS A 1 183 ? -10.831 -1.760 -0.813 1.00 92.31 183 LYS A CA 1
ATOM 1495 C C . LYS A 1 183 ? -10.531 -0.450 -0.090 1.00 92.31 183 LYS A C 1
ATOM 1497 O O . LYS A 1 183 ? -9.493 0.141 -0.365 1.00 92.31 183 LYS A O 1
ATOM 1502 N N . ASN A 1 184 ? -11.400 -0.027 0.826 1.00 92.00 184 ASN A N 1
ATOM 1503 C CA . ASN A 1 184 ? -11.231 1.213 1.580 1.00 92.00 184 ASN A CA 1
ATOM 1504 C C . ASN A 1 184 ? -10.075 1.115 2.585 1.00 92.00 184 ASN A C 1
ATOM 1506 O O . ASN A 1 184 ? -9.209 1.987 2.583 1.00 92.00 184 ASN A O 1
ATOM 1510 N N . ALA A 1 185 ? -9.997 0.022 3.350 1.00 92.25 185 ALA A N 1
ATOM 1511 C CA . ALA A 1 185 ? -8.946 -0.206 4.347 1.00 92.25 185 ALA A CA 1
ATOM 1512 C C . ALA A 1 185 ? -7.535 -0.183 3.738 1.00 92.25 185 ALA A C 1
ATOM 1514 O O . ALA A 1 185 ? -6.594 0.357 4.312 1.00 92.25 185 ALA A O 1
ATOM 1515 N N . THR A 1 186 ? -7.379 -0.743 2.535 1.00 93.44 186 THR A N 1
ATOM 1516 C CA . THR A 1 186 ? -6.073 -0.840 1.862 1.00 93.44 186 THR A CA 1
ATOM 1517 C C . THR A 1 186 ? -5.845 0.221 0.791 1.00 93.44 186 THR A C 1
ATOM 1519 O O . THR A 1 186 ? -4.773 0.245 0.184 1.00 93.44 186 THR A O 1
ATOM 1522 N N . LEU A 1 187 ? -6.810 1.116 0.547 1.00 91.81 187 LEU A N 1
ATOM 1523 C CA . LEU A 1 187 ? -6.765 2.101 -0.538 1.00 91.81 187 LEU A CA 1
ATOM 1524 C C . LEU A 1 187 ? -5.452 2.886 -0.525 1.00 91.81 187 LEU A C 1
ATOM 1526 O O . LEU A 1 187 ? -4.749 2.962 -1.532 1.00 91.81 187 LEU A O 1
ATOM 1530 N N . PHE A 1 188 ? -5.108 3.428 0.638 1.00 90.25 188 PHE A N 1
ATOM 1531 C CA . PHE A 1 188 ? -3.972 4.320 0.794 1.00 90.25 188 PHE A CA 1
ATOM 1532 C C . PHE A 1 188 ? -2.630 3.600 0.618 1.00 90.25 188 PHE A C 1
ATOM 1534 O O . PHE A 1 188 ? -1.762 4.060 -0.131 1.00 90.25 188 PHE A O 1
ATOM 1541 N N . PHE A 1 189 ? -2.494 2.417 1.222 1.00 93.44 189 PHE A N 1
ATOM 1542 C CA . PHE A 1 189 ? -1.312 1.574 1.056 1.00 93.44 189 PHE A CA 1
ATOM 1543 C C . PHE A 1 189 ? -1.152 1.100 -0.395 1.00 93.44 189 PHE A C 1
ATOM 1545 O O . PHE A 1 189 ? -0.050 1.138 -0.941 1.00 93.44 189 PHE A O 1
ATOM 1552 N N . ASN A 1 190 ? -2.251 0.740 -1.064 1.00 93.81 190 ASN A N 1
ATOM 1553 C CA . ASN A 1 190 ? -2.239 0.330 -2.466 1.00 93.81 190 ASN A CA 1
ATOM 1554 C C . ASN A 1 190 ? -1.803 1.467 -3.399 1.00 93.81 190 ASN A C 1
ATOM 1556 O O . ASN A 1 190 ? -1.043 1.224 -4.336 1.00 93.81 190 ASN A O 1
ATOM 1560 N N . ILE A 1 191 ? -2.221 2.708 -3.135 1.00 93.25 191 ILE A N 1
ATOM 1561 C CA . ILE A 1 191 ? -1.746 3.882 -3.883 1.00 93.25 191 ILE A CA 1
ATOM 1562 C C . ILE A 1 191 ? -0.233 4.068 -3.694 1.00 93.25 191 ILE A C 1
ATOM 1564 O O . ILE A 1 191 ? 0.500 4.263 -4.671 1.00 93.25 191 ILE A O 1
ATOM 1568 N N . LEU A 1 192 ? 0.266 3.972 -2.455 1.00 93.62 192 LEU A N 1
ATOM 1569 C CA . LEU A 1 192 ? 1.703 4.047 -2.182 1.00 93.62 192 LEU A CA 1
ATOM 1570 C C . LEU A 1 192 ? 2.460 2.936 -2.924 1.00 93.62 192 LEU A C 1
ATOM 1572 O O . LEU A 1 192 ? 3.477 3.215 -3.564 1.00 93.62 192 LEU A O 1
ATOM 1576 N N . LEU A 1 193 ? 1.955 1.705 -2.878 1.00 94.56 193 LEU A N 1
ATOM 1577 C CA . LEU A 1 193 ? 2.565 0.537 -3.503 1.00 94.56 193 LEU A CA 1
ATOM 1578 C C . LEU A 1 193 ? 2.638 0.706 -5.022 1.00 94.56 193 LEU A C 1
ATOM 1580 O O . LEU A 1 193 ? 3.728 0.601 -5.582 1.00 94.56 193 LEU A O 1
ATOM 1584 N N . ARG A 1 194 ? 1.529 1.080 -5.675 1.00 94.69 194 ARG A N 1
ATOM 1585 C CA . ARG A 1 194 ? 1.486 1.365 -7.120 1.00 94.69 194 ARG A CA 1
ATOM 1586 C C . ARG A 1 194 ? 2.421 2.502 -7.513 1.00 94.69 194 ARG A C 1
ATOM 1588 O O . ARG A 1 194 ? 3.183 2.376 -8.464 1.00 94.69 194 ARG A O 1
ATOM 1595 N N . SER A 1 195 ? 2.414 3.604 -6.764 1.00 94.19 195 SER A N 1
ATOM 1596 C CA . SER A 1 195 ? 3.277 4.752 -7.069 1.00 94.19 195 SER A CA 1
ATOM 1597 C C . SER A 1 195 ? 4.767 4.445 -6.882 1.00 94.19 195 SER A C 1
ATOM 1599 O O . SER A 1 195 ? 5.607 5.033 -7.565 1.00 94.19 195 SER A O 1
ATOM 1601 N N . THR A 1 196 ? 5.113 3.538 -5.965 1.00 94.50 196 THR A N 1
ATOM 1602 C CA . THR A 1 196 ? 6.499 3.165 -5.658 1.00 94.50 196 THR A CA 1
ATOM 1603 C C . THR A 1 196 ? 7.007 2.109 -6.632 1.00 94.50 196 THR A C 1
ATOM 1605 O O . THR A 1 196 ? 8.065 2.288 -7.226 1.00 94.50 196 THR A O 1
ATOM 1608 N N . PHE A 1 197 ? 6.231 1.047 -6.849 1.00 95.19 197 PHE A N 1
ATOM 1609 C CA . PHE A 1 197 ? 6.588 -0.094 -7.695 1.00 95.19 197 PHE A CA 1
ATOM 1610 C C . PHE A 1 197 ? 6.063 0.007 -9.129 1.00 95.19 197 PHE A C 1
ATOM 1612 O O . PHE A 1 197 ? 5.953 -1.007 -9.811 1.00 95.19 197 PHE A O 1
ATOM 1619 N N . ALA A 1 198 ? 5.789 1.220 -9.611 1.00 95.25 198 ALA A N 1
ATOM 1620 C CA . ALA A 1 198 ? 5.474 1.437 -11.016 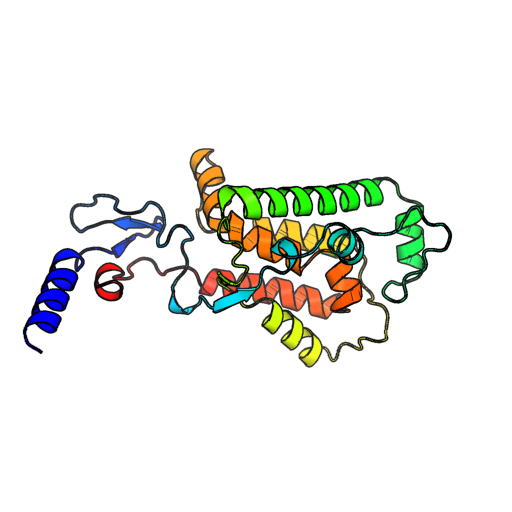1.00 95.25 198 ALA A CA 1
ATOM 1621 C C . ALA A 1 198 ? 6.583 0.861 -11.907 1.00 95.25 198 ALA A C 1
ATOM 1623 O O . ALA A 1 198 ? 7.776 1.064 -11.635 1.00 95.25 198 ALA A O 1
ATOM 1624 N N . SER A 1 199 ? 6.194 0.190 -12.989 1.00 94.00 199 SER A N 1
ATOM 1625 C CA . SER A 1 199 ? 7.099 -0.597 -13.836 1.00 94.00 199 SER A CA 1
ATOM 1626 C C . SER A 1 199 ? 8.336 0.203 -14.273 1.00 94.00 199 SER A C 1
ATOM 1628 O O . SER A 1 199 ? 9.481 -0.231 -14.108 1.00 94.00 199 SER A O 1
ATOM 1630 N N . LYS A 1 200 ? 8.126 1.450 -14.716 1.00 93.69 200 LYS A N 1
ATOM 1631 C CA . LYS A 1 200 ? 9.205 2.340 -15.161 1.00 93.69 200 LYS A CA 1
ATOM 1632 C C . LYS A 1 200 ? 10.153 2.733 -14.027 1.00 93.69 200 LYS A C 1
ATOM 1634 O O . LYS A 1 200 ? 11.360 2.818 -14.255 1.00 93.69 200 LYS A O 1
ATOM 1639 N N . ARG A 1 201 ? 9.645 2.962 -12.810 1.00 94.19 201 ARG A N 1
ATOM 1640 C CA . ARG A 1 201 ? 10.470 3.338 -11.644 1.00 94.19 201 ARG A CA 1
ATOM 1641 C C . ARG A 1 201 ? 11.339 2.179 -11.184 1.00 94.19 201 ARG A C 1
ATOM 1643 O O . ARG A 1 201 ? 12.536 2.369 -10.969 1.00 94.19 201 ARG A O 1
ATOM 1650 N N . VAL A 1 202 ? 10.765 0.982 -11.102 1.00 94.62 202 VAL A N 1
ATOM 1651 C CA . VAL A 1 202 ? 11.488 -0.234 -10.705 1.00 94.62 202 VAL A CA 1
ATOM 1652 C C . VAL A 1 202 ? 12.686 -0.478 -11.620 1.00 94.62 202 VAL A C 1
ATOM 1654 O O . VAL A 1 202 ? 13.796 -0.693 -11.130 1.00 94.62 202 VAL A O 1
ATOM 1657 N N . LEU A 1 203 ? 12.498 -0.345 -12.934 1.00 93.12 203 LEU A N 1
ATOM 1658 C CA . LEU A 1 203 ? 13.566 -0.565 -13.907 1.00 93.12 203 LEU A CA 1
ATOM 1659 C C . LEU A 1 203 ? 14.551 0.607 -13.973 1.00 93.12 203 LEU A C 1
ATOM 1661 O O . LEU A 1 203 ? 15.761 0.398 -13.978 1.00 93.12 203 LEU A O 1
ATOM 1665 N N . LYS A 1 204 ? 14.065 1.853 -14.009 1.00 92.56 204 LYS A N 1
ATOM 1666 C CA . LYS A 1 204 ? 14.912 3.034 -14.237 1.00 92.56 204 LYS A CA 1
ATOM 1667 C C . LYS A 1 204 ? 15.607 3.541 -12.975 1.00 92.56 204 LYS A C 1
ATOM 1669 O O . LYS A 1 204 ? 16.807 3.817 -13.036 1.00 92.56 204 LYS A O 1
ATOM 1674 N N . GLU A 1 205 ? 14.861 3.717 -11.883 1.00 92.19 205 GLU A N 1
ATOM 1675 C CA . GLU A 1 205 ? 15.350 4.304 -10.625 1.00 92.19 205 GLU A CA 1
ATOM 1676 C C . GLU A 1 205 ? 16.020 3.250 -9.746 1.00 92.19 205 GLU A C 1
ATOM 1678 O O . GLU A 1 205 ? 17.139 3.458 -9.278 1.00 92.19 205 GLU A O 1
ATOM 1683 N N . TYR A 1 206 ? 15.343 2.120 -9.521 1.00 92.94 206 TYR A N 1
ATOM 1684 C CA . TYR A 1 206 ? 15.809 1.117 -8.560 1.00 92.94 206 TYR A CA 1
ATOM 1685 C C . TYR A 1 206 ? 16.688 0.039 -9.185 1.00 92.94 206 TYR A C 1
ATOM 1687 O O . TYR A 1 206 ? 17.517 -0.533 -8.475 1.00 92.94 206 TYR A O 1
ATOM 1695 N N . ARG A 1 207 ? 16.543 -0.199 -10.496 1.00 91.81 207 ARG A N 1
ATOM 1696 C CA . ARG A 1 207 ? 17.332 -1.164 -11.277 1.00 91.81 207 ARG A CA 1
ATOM 1697 C C . ARG A 1 207 ? 17.268 -2.579 -10.698 1.00 91.81 207 ARG A C 1
ATOM 1699 O O . ARG A 1 207 ? 18.248 -3.312 -10.753 1.00 91.81 207 ARG A O 1
ATOM 1706 N N . LEU A 1 208 ? 16.135 -2.945 -10.096 1.00 93.50 208 LEU A N 1
ATOM 1707 C CA . LEU A 1 208 ? 15.990 -4.239 -9.428 1.00 93.50 208 LEU A CA 1
ATOM 1708 C C . LEU A 1 208 ? 16.071 -5.377 -10.446 1.00 93.50 208 LEU A C 1
ATOM 1710 O O . LEU A 1 208 ? 15.502 -5.271 -11.531 1.00 93.50 208 LEU A O 1
ATOM 1714 N N . THR A 1 209 ? 16.772 -6.449 -10.083 1.00 93.75 209 THR A N 1
ATOM 1715 C CA . THR A 1 209 ? 16.771 -7.710 -10.833 1.00 93.75 209 THR A CA 1
ATOM 1716 C C . THR A 1 209 ? 15.534 -8.537 -10.493 1.00 93.75 209 THR A C 1
ATOM 1718 O O . THR A 1 209 ? 14.866 -8.248 -9.492 1.00 93.75 209 THR A O 1
ATOM 1721 N N . ARG A 1 210 ? 15.245 -9.586 -11.276 1.00 93.50 210 ARG A N 1
ATOM 1722 C CA . ARG A 1 210 ? 14.125 -10.508 -11.000 1.00 93.50 210 ARG A CA 1
ATOM 1723 C C . ARG A 1 210 ? 14.153 -11.038 -9.564 1.00 93.50 210 ARG A C 1
ATOM 1725 O O . ARG A 1 210 ? 13.202 -10.829 -8.816 1.00 93.50 210 ARG A O 1
ATOM 1732 N N . GLU A 1 211 ? 15.281 -11.610 -9.149 1.00 93.56 211 GLU A N 1
ATOM 1733 C CA . GLU A 1 211 ? 15.458 -12.169 -7.799 1.00 93.56 211 GLU A CA 1
ATOM 1734 C C . GLU A 1 211 ? 15.275 -11.118 -6.692 1.00 93.56 211 GLU A C 1
ATOM 1736 O O . GLU A 1 211 ? 14.623 -11.369 -5.677 1.00 93.56 211 GLU A O 1
ATOM 1741 N N . ALA A 1 212 ? 15.831 -9.917 -6.888 1.00 94.81 212 ALA A N 1
ATOM 1742 C CA . ALA A 1 212 ? 15.746 -8.854 -5.894 1.00 94.81 212 ALA A CA 1
ATOM 1743 C C . ALA A 1 212 ? 14.306 -8.361 -5.715 1.00 94.81 212 ALA A C 1
ATOM 1745 O O . ALA A 1 212 ? 13.893 -8.051 -4.600 1.00 94.81 212 ALA A O 1
ATOM 1746 N N . PHE A 1 213 ? 13.542 -8.281 -6.800 1.00 95.75 213 PHE A N 1
ATOM 1747 C CA . PHE A 1 213 ? 12.155 -7.840 -6.761 1.00 95.75 213 PHE A CA 1
ATOM 1748 C C . PHE A 1 213 ? 11.219 -8.896 -6.178 1.00 95.75 213 PHE A C 1
ATOM 1750 O O . PHE A 1 213 ? 10.405 -8.549 -5.327 1.00 95.75 213 PHE A O 1
ATOM 1757 N N . GLU A 1 214 ? 11.372 -10.172 -6.539 1.00 94.75 214 GLU A N 1
ATOM 1758 C CA . GLU A 1 214 ? 10.616 -11.266 -5.910 1.00 94.75 214 GLU A CA 1
ATOM 1759 C C . GLU A 1 214 ? 10.827 -11.287 -4.391 1.00 94.75 214 GLU A C 1
ATOM 1761 O O . GLU A 1 214 ? 9.868 -11.407 -3.625 1.00 94.75 214 GLU A O 1
ATOM 1766 N N . TRP A 1 215 ? 12.071 -11.072 -3.947 1.00 95.94 215 TRP A N 1
ATOM 1767 C CA . TRP A 1 215 ? 12.384 -10.930 -2.528 1.00 95.94 215 TRP A CA 1
ATOM 1768 C C . TRP A 1 215 ? 11.664 -9.736 -1.886 1.00 95.94 215 TRP A C 1
ATOM 1770 O O . TRP A 1 215 ? 11.086 -9.879 -0.810 1.00 95.94 215 TRP A O 1
ATOM 1780 N N . VAL A 1 216 ? 11.652 -8.568 -2.543 1.00 96.50 216 VAL A N 1
ATOM 1781 C CA . VAL A 1 216 ? 10.942 -7.379 -2.035 1.00 96.50 216 VAL A CA 1
ATOM 1782 C C . VAL A 1 216 ? 9.442 -7.637 -1.907 1.00 96.50 216 VAL A C 1
ATOM 1784 O O . VAL A 1 216 ? 8.867 -7.292 -0.880 1.00 96.50 216 VAL A O 1
ATOM 1787 N N . ILE A 1 217 ? 8.814 -8.252 -2.910 1.00 96.25 217 ILE A N 1
ATOM 1788 C CA . ILE A 1 217 ? 7.377 -8.561 -2.901 1.00 96.25 217 ILE A CA 1
ATOM 1789 C C . ILE A 1 217 ? 7.029 -9.504 -1.741 1.00 96.25 217 ILE A C 1
ATOM 1791 O O . ILE A 1 217 ? 6.094 -9.222 -0.990 1.00 96.25 217 ILE A O 1
ATOM 1795 N N . GLY A 1 218 ? 7.814 -10.566 -1.536 1.00 95.75 218 GLY A N 1
ATOM 1796 C CA . GLY A 1 218 ? 7.610 -11.489 -0.415 1.00 95.75 218 GLY A CA 1
ATOM 1797 C C . GLY A 1 218 ? 7.817 -10.834 0.955 1.00 95.75 218 GLY A C 1
ATOM 1798 O O . GLY A 1 218 ? 7.062 -11.088 1.894 1.00 95.75 218 GLY A O 1
ATOM 1799 N N . GLU A 1 219 ? 8.803 -9.944 1.077 1.00 95.94 219 GLU A N 1
ATOM 1800 C CA . GLU A 1 219 ? 9.064 -9.222 2.324 1.00 95.94 219 GLU A CA 1
ATOM 1801 C C . GLU A 1 219 ? 7.969 -8.185 2.632 1.00 95.94 219 GLU A C 1
ATOM 1803 O O . GLU A 1 219 ? 7.624 -7.992 3.799 1.00 95.94 219 GLU A O 1
ATOM 1808 N N . ILE A 1 220 ? 7.387 -7.542 1.609 1.00 96.31 220 ILE A N 1
ATOM 1809 C CA . ILE A 1 220 ? 6.224 -6.656 1.780 1.00 96.31 220 ILE A CA 1
ATOM 1810 C C . ILE A 1 220 ? 5.036 -7.449 2.322 1.00 96.31 220 ILE A C 1
ATOM 1812 O O . ILE A 1 220 ? 4.445 -7.025 3.311 1.00 96.31 220 ILE A O 1
ATOM 1816 N N . GLU A 1 221 ? 4.719 -8.596 1.717 1.00 95.31 221 GLU A N 1
ATOM 1817 C CA . GLU A 1 221 ? 3.620 -9.468 2.152 1.00 95.31 221 GLU A CA 1
ATOM 1818 C C . GLU A 1 221 ? 3.807 -9.903 3.615 1.00 95.31 221 GLU A C 1
ATOM 1820 O O . GLU A 1 221 ? 2.924 -9.704 4.449 1.00 95.31 221 GLU A O 1
ATOM 1825 N N . SER A 1 222 ? 4.999 -10.403 3.959 1.00 95.38 222 SER A N 1
ATOM 1826 C CA . SER A 1 222 ? 5.333 -10.841 5.319 1.00 95.38 222 SER A CA 1
ATOM 1827 C C . SER A 1 222 ? 5.205 -9.715 6.351 1.00 95.38 222 SER A C 1
ATOM 1829 O O . SER A 1 222 ? 4.571 -9.889 7.393 1.00 95.38 222 SER A O 1
ATOM 1831 N N . ARG A 1 223 ? 5.766 -8.531 6.067 1.00 95.38 223 ARG A N 1
ATOM 1832 C CA . ARG A 1 223 ? 5.716 -7.396 7.002 1.00 95.38 223 ARG A CA 1
ATOM 1833 C C . ARG A 1 223 ? 4.334 -6.778 7.123 1.00 95.38 223 ARG A C 1
ATOM 1835 O O . ARG A 1 223 ? 4.001 -6.300 8.199 1.00 95.38 223 ARG A O 1
ATOM 1842 N N . PHE A 1 224 ? 3.548 -6.786 6.051 1.00 95.50 224 PHE A N 1
ATOM 1843 C CA . PHE A 1 224 ? 2.179 -6.287 6.082 1.00 95.50 224 PHE A CA 1
ATOM 1844 C C . PHE A 1 224 ? 1.287 -7.169 6.962 1.00 95.50 224 PHE A C 1
ATOM 1846 O O . PHE A 1 224 ? 0.519 -6.664 7.772 1.00 95.50 224 PHE A O 1
ATOM 1853 N N . LEU A 1 225 ? 1.431 -8.495 6.867 1.00 93.31 225 LEU A N 1
ATOM 1854 C CA . LEU A 1 225 ? 0.706 -9.417 7.745 1.00 93.31 225 LEU A CA 1
ATOM 1855 C C . LEU A 1 225 ? 1.134 -9.274 9.212 1.00 93.31 225 LEU A C 1
ATOM 1857 O O . LEU A 1 225 ? 0.303 -9.401 10.104 1.00 93.31 225 LEU A O 1
ATOM 1861 N N . GLN A 1 226 ? 2.413 -8.981 9.468 1.00 93.62 226 GLN A N 1
ATOM 1862 C CA . GLN A 1 226 ? 2.912 -8.699 10.820 1.00 93.62 226 GLN A CA 1
ATOM 1863 C C . GLN A 1 226 ? 2.406 -7.369 11.388 1.00 93.62 226 GLN A C 1
ATOM 1865 O O . GLN A 1 226 ? 2.330 -7.243 12.605 1.00 93.62 226 GLN A O 1
ATOM 1870 N N . SER A 1 227 ? 2.079 -6.391 10.537 1.00 94.94 227 SER A N 1
ATOM 1871 C CA . SER A 1 227 ? 1.557 -5.097 10.981 1.00 94.94 227 SER A CA 1
ATOM 1872 C C . SER A 1 227 ? 0.066 -5.105 11.303 1.00 94.94 227 SER A C 1
ATOM 1874 O O . SER A 1 227 ? -0.430 -4.099 11.797 1.00 94.94 227 SER A O 1
ATOM 1876 N N . LEU A 1 228 ? -0.655 -6.195 11.029 1.00 94.12 228 LEU A N 1
ATOM 1877 C CA . LEU A 1 228 ? -2.066 -6.309 11.394 1.00 94.12 228 LEU A CA 1
ATOM 1878 C C . LEU A 1 228 ? -2.229 -6.353 12.913 1.00 94.12 228 LEU A C 1
ATOM 1880 O O . LEU A 1 228 ? -1.478 -7.035 13.612 1.00 94.12 228 LEU A O 1
ATOM 1884 N N . VAL A 1 229 ? -3.251 -5.660 13.411 1.00 93.88 229 VAL A N 1
ATOM 1885 C CA . VAL A 1 229 ? -3.577 -5.669 14.838 1.00 93.88 229 VAL A CA 1
ATOM 1886 C C . VAL A 1 229 ? -3.964 -7.073 15.306 1.00 93.88 229 VAL A C 1
ATOM 1888 O O . VAL A 1 229 ? -4.693 -7.805 14.627 1.00 93.88 229 VAL A O 1
ATOM 1891 N N . ALA A 1 230 ? -3.487 -7.464 16.488 1.00 92.88 230 ALA A N 1
ATOM 1892 C CA . ALA A 1 230 ? -3.805 -8.771 17.036 1.00 92.88 230 ALA A CA 1
ATOM 1893 C C . ALA A 1 230 ? -5.234 -8.780 17.613 1.00 92.88 230 ALA A C 1
ATOM 1895 O O . ALA A 1 230 ? -5.593 -7.925 18.429 1.00 92.88 230 ALA A O 1
ATOM 1896 N N . PRO A 1 231 ? -6.069 -9.780 17.277 1.00 92.75 231 PRO A N 1
ATOM 1897 C CA . PRO A 1 231 ? -7.330 -9.973 17.974 1.00 92.75 231 PRO A CA 1
ATOM 1898 C C . PRO A 1 231 ? -7.109 -10.173 19.474 1.00 92.75 231 PRO A C 1
ATOM 1900 O O . PRO A 1 231 ? -6.254 -10.955 19.890 1.00 92.75 231 PRO A O 1
ATOM 1903 N N . GLY A 1 232 ? -7.917 -9.507 20.294 1.00 91.94 232 GLY A N 1
ATOM 1904 C CA . GLY A 1 232 ? -7.779 -9.541 21.749 1.00 91.94 232 GLY A CA 1
ATOM 1905 C C . GLY A 1 232 ? -6.955 -8.395 22.334 1.00 91.94 232 GLY A C 1
ATOM 1906 O O . GLY A 1 232 ? -6.875 -8.282 23.556 1.00 91.94 232 GLY A O 1
ATOM 1907 N N . GLU A 1 233 ? -6.374 -7.535 21.499 1.00 92.19 233 GLU A N 1
ATOM 1908 C CA . GLU A 1 233 ? -5.601 -6.390 21.962 1.00 92.19 233 GLU A CA 1
ATOM 1909 C C . GLU A 1 233 ? -6.488 -5.333 22.645 1.00 92.19 233 GLU A C 1
ATOM 1911 O O . GLU A 1 233 ? -7.540 -4.930 22.134 1.00 92.19 233 GLU A O 1
ATOM 1916 N N . MET A 1 234 ? -6.061 -4.899 23.836 1.00 92.62 234 MET A N 1
ATOM 1917 C CA . MET A 1 234 ? -6.771 -3.939 24.691 1.00 92.62 234 MET A CA 1
ATOM 1918 C C . MET A 1 234 ? -6.460 -2.501 24.263 1.00 92.62 234 MET A C 1
ATOM 1920 O O . MET A 1 234 ? -5.802 -1.742 24.979 1.00 92.62 234 MET A O 1
ATOM 1924 N N . ILE A 1 235 ? -6.926 -2.130 23.074 1.00 90.88 235 ILE A N 1
ATOM 1925 C CA . ILE A 1 235 ? -6.591 -0.853 22.432 1.00 90.88 235 ILE A CA 1
ATOM 1926 C C . ILE A 1 235 ? -7.077 0.378 23.207 1.00 90.88 235 ILE A C 1
ATOM 1928 O O . ILE A 1 235 ? -6.460 1.436 23.126 1.00 90.88 235 ILE A O 1
ATOM 1932 N N . GLY A 1 236 ? -8.152 0.265 23.994 1.00 87.25 236 GLY A N 1
ATOM 1933 C CA . GLY A 1 236 ? -8.691 1.417 24.713 1.00 87.25 236 GLY A CA 1
ATOM 1934 C C . GLY A 1 236 ? -7.780 1.898 25.840 1.00 87.25 236 GLY A C 1
ATO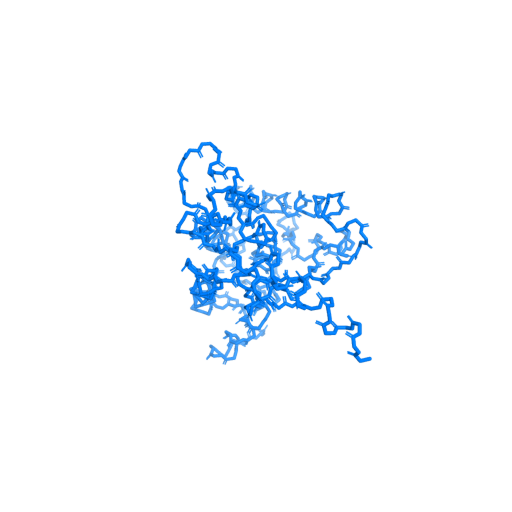M 1935 O O . GLY A 1 236 ? -7.656 3.099 26.058 1.00 87.25 236 GLY A O 1
ATOM 1936 N N . CYS A 1 237 ? -7.064 0.979 26.493 1.00 86.50 237 CYS A N 1
ATOM 1937 C CA . CYS A 1 237 ? -6.021 1.324 27.460 1.00 86.50 237 CYS A CA 1
ATOM 1938 C C . CYS A 1 237 ? -4.776 1.918 26.792 1.00 86.50 237 CYS A C 1
ATOM 1940 O O . CYS A 1 237 ? -4.103 2.735 27.407 1.00 86.50 237 CYS A O 1
ATOM 1942 N N . VAL A 1 238 ? -4.456 1.494 25.565 1.00 87.56 238 VAL A N 1
ATOM 1943 C CA . VAL A 1 238 ? -3.312 2.016 24.796 1.00 87.56 238 VAL A CA 1
ATOM 1944 C C . VAL A 1 238 ? -3.593 3.436 24.294 1.00 87.56 238 VAL A C 1
ATOM 1946 O O . VAL A 1 238 ? -2.684 4.260 24.239 1.00 87.56 238 VAL A O 1
ATOM 1949 N N . ALA A 1 239 ? -4.851 3.734 23.965 1.00 87.38 239 ALA A N 1
ATOM 1950 C CA . ALA A 1 239 ? -5.285 5.048 23.501 1.00 87.38 239 ALA A CA 1
ATOM 1951 C C . ALA A 1 239 ? -5.495 6.087 24.627 1.00 87.38 239 ALA A C 1
ATOM 1953 O O . ALA A 1 239 ? -5.509 7.285 24.340 1.00 87.38 239 ALA A O 1
ATOM 1954 N N . ALA A 1 240 ? -5.709 5.644 25.873 1.00 84.44 240 ALA A N 1
ATOM 1955 C CA . ALA A 1 240 ? -6.033 6.478 27.041 1.00 84.44 240 ALA A CA 1
ATOM 1956 C C . ALA A 1 240 ? -4.822 7.139 27.716 1.00 84.44 240 ALA A C 1
ATOM 1958 O O . ALA A 1 240 ? -4.961 8.324 28.106 1.00 84.44 240 ALA A O 1
#

Sequence (240 aa):
TSETGYIQRRLVKAMEDIMVKYDGTVRNSLGDVIQFLYGEDGMDAVWIESQKLDSLKMKKAEFDRVFKYEIDDENWNPSYMLPEHVEDLKTIREFRNVFDAEVQKLEADRYQLGTEIATTGDNSWPMPVNLKRLIWNAQKTFKVDLRRPSDMHPMEIVEAVDKLQERLKVVPGDDLISVEAQKNATLFFNILLRSTFASKRVLKEYRLTREAFEWVIGEIESRFLQSLVAPGEMIGCVAA

Organism: NCBI:txid332429

Foldseek 3Di:
DVVVVVVLVVLCVVQQQWFQAPQQFIAGPVRDTPGNHVVLQQFDPVQWDWDFDPLQPDDPVRLCVQFPDPLVDPPDDDQLADVVLNVVCNPDVVNVVLSVVLSVVLVVLNVCCCPPNPVVSDGIDIDGDHLVVLLVVLCVVVVFDLRHHAPDRLVVLSVLLVVLLVLLFNRDDDDPVSVVSRCSSCVVVSSSSSSCSRSRCCRNVSSGYPVSVVSSSVVRSVRSVVRRDDHGDSVSNVVD

Radius of gyration: 21.44 Å; chains: 1; bounding box: 46×32×73 Å

pLDDT: mean 91.39, std 3.99, range [64.19, 96.5]

InterPro domains:
  IPR007075 RNA polymerase Rpb1, domain 6 [PF04992] (43-227)
  IPR007081 RNA polymerase Rpb1, domain 5 [PF04998] (1-240)
  IPR045867 DNA-directed RNA polymerase, subunit beta-prime [PTHR19376] (1-240)

Secondary structure (DSSP, 8-state):
-HHHHHHHHHHHHHHTT-EE-TTS-EE-TT--EEESSGGGT-B-GGGEEEEE-HHHH--HHHHHHHH---TT-TT---TTS-HHHHHHHHH-HHHHHHHHHHHHHHHHHHHHIIIII-TT---EEEEES-HHHHHHHHHHHTT--TTSPPS--HHHHHHHHHHHHHH--SS---SHHHHHHHHHHHHHHHHHHHHHS-HHHIIIII---HHHHHHHHHHHHHHHHHTBPPTT--HHHHH-